Protein AF-A0A1F2PK23-F1 (afdb_monomer_lite)

Radius of gyration: 28.05 Å; chains: 1; bounding box: 67×78×64 Å

Structure (mmCIF, N/CA/C/O backbone):
data_AF-A0A1F2PK23-F1
#
_entry.id   AF-A0A1F2PK23-F1
#
loop_
_atom_site.group_PDB
_atom_site.id
_atom_site.type_symbol
_atom_site.label_atom_id
_atom_site.label_alt_id
_atom_site.label_comp_id
_atom_site.label_asym_id
_atom_site.label_entity_id
_atom_site.label_seq_id
_atom_site.pdbx_PDB_ins_code
_atom_site.Cartn_x
_atom_site.Cartn_y
_atom_site.Cartn_z
_atom_site.occupancy
_atom_site.B_iso_or_equiv
_atom_site.auth_seq_id
_atom_site.auth_comp_id
_atom_site.auth_asym_id
_atom_site.auth_atom_id
_atom_site.pdbx_PDB_model_num
ATOM 1 N N . MET A 1 1 ? -14.583 -8.078 0.155 1.00 41.88 1 MET A N 1
ATOM 2 C CA . MET A 1 1 ? -15.962 -8.373 0.594 1.00 41.88 1 MET A CA 1
ATOM 3 C C . MET A 1 1 ? -16.869 -8.066 -0.576 1.00 41.88 1 MET A C 1
ATOM 5 O O . MET A 1 1 ? -16.813 -6.946 -1.068 1.00 41.88 1 MET A O 1
ATOM 9 N N . GLU A 1 2 ? -17.634 -9.040 -1.051 1.00 53.28 2 GLU A N 1
ATOM 10 C CA . GLU A 1 2 ? -18.677 -8.789 -2.046 1.00 53.28 2 GLU A CA 1
ATOM 11 C C . GLU A 1 2 ? -19.947 -8.356 -1.311 1.00 53.28 2 GLU A C 1
ATOM 13 O O . GLU A 1 2 ? -20.367 -9.006 -0.354 1.00 53.28 2 GLU A O 1
ATOM 18 N N . LEU A 1 3 ? -20.521 -7.220 -1.704 1.00 78.69 3 LEU A N 1
ATOM 19 C CA . LEU A 1 3 ? -21.762 -6.725 -1.114 1.00 78.69 3 LEU A CA 1
ATOM 20 C C . LEU A 1 3 ? -22.939 -7.478 -1.733 1.00 78.69 3 LEU A C 1
ATOM 22 O O . LEU A 1 3 ? -23.190 -7.383 -2.935 1.00 78.69 3 LEU A O 1
ATOM 26 N N . SER A 1 4 ? -23.674 -8.214 -0.903 1.00 83.50 4 SER A N 1
ATOM 27 C CA . SER A 1 4 ? -24.906 -8.883 -1.308 1.00 83.50 4 SER A CA 1
ATOM 28 C C . SER A 1 4 ? -26.043 -7.879 -1.486 1.00 83.50 4 SER A C 1
ATOM 30 O O . SER A 1 4 ? -26.166 -6.898 -0.750 1.00 83.50 4 SER A O 1
ATOM 32 N N . ARG A 1 5 ? -26.917 -8.139 -2.459 1.00 88.00 5 ARG A N 1
ATOM 33 C CA . ARG A 1 5 ? -28.098 -7.308 -2.706 1.00 88.00 5 ARG A CA 1
ATOM 34 C C . ARG A 1 5 ? -29.091 -7.442 -1.546 1.00 88.00 5 ARG A C 1
ATOM 36 O O . ARG A 1 5 ? -29.457 -8.557 -1.194 1.00 88.00 5 ARG A O 1
ATOM 43 N N . ILE A 1 6 ? -29.560 -6.314 -1.010 1.00 89.25 6 ILE A N 1
ATOM 44 C CA . ILE A 1 6 ? -30.581 -6.282 0.051 1.00 89.25 6 ILE A CA 1
ATOM 45 C C . ILE A 1 6 ? -31.918 -6.771 -0.526 1.00 89.25 6 ILE A C 1
ATOM 47 O O . ILE A 1 6 ? -32.362 -6.279 -1.581 1.00 89.25 6 ILE A O 1
ATOM 51 N N . SER A 1 7 ? -32.547 -7.739 0.148 1.00 93.25 7 SER A N 1
ATOM 52 C CA . SER A 1 7 ? -33.865 -8.263 -0.227 1.00 93.25 7 SER A CA 1
ATOM 53 C C . SER A 1 7 ? -34.927 -7.157 -0.182 1.00 93.25 7 SER A C 1
ATOM 55 O O . SER A 1 7 ? -34.712 -6.102 0.408 1.00 93.25 7 SER A O 1
ATOM 57 N N . VAL A 1 8 ? -36.060 -7.329 -0.866 1.00 91.25 8 VAL A N 1
ATOM 58 C CA . VAL A 1 8 ? -37.104 -6.285 -0.881 1.00 91.25 8 VAL A CA 1
ATOM 59 C C . VAL A 1 8 ? -37.666 -6.050 0.525 1.00 91.25 8 VAL A C 1
ATOM 61 O O . VAL A 1 8 ? -37.915 -4.900 0.878 1.00 91.25 8 VAL A O 1
ATOM 64 N N . ASP A 1 9 ? -37.771 -7.111 1.323 1.00 93.75 9 ASP A N 1
ATOM 65 C CA . ASP A 1 9 ? -38.400 -7.106 2.648 1.00 93.75 9 ASP A CA 1
ATOM 66 C C . ASP A 1 9 ? -37.500 -6.522 3.752 1.00 93.75 9 ASP A C 1
ATOM 68 O O . ASP A 1 9 ? -37.990 -6.099 4.794 1.00 93.75 9 ASP A O 1
ATOM 72 N N . GLU A 1 10 ? -36.187 -6.449 3.519 1.00 92.25 10 GLU A N 1
ATOM 73 C CA . GLU A 1 10 ? -35.205 -5.877 4.456 1.00 92.25 10 GLU A CA 1
ATOM 74 C C . GLU A 1 10 ? -34.878 -4.402 4.165 1.00 92.25 10 GLU A C 1
ATOM 76 O O . GLU A 1 10 ? -34.039 -3.797 4.836 1.00 92.25 10 GLU A O 1
ATOM 81 N N . ARG A 1 11 ? -35.505 -3.797 3.147 1.00 92.69 11 ARG A N 1
ATOM 82 C CA . ARG A 1 11 ? -35.270 -2.387 2.806 1.00 92.69 11 ARG A CA 1
ATOM 83 C C . ARG A 1 11 ? -35.935 -1.482 3.826 1.00 92.69 11 ARG A C 1
ATOM 85 O O . ARG A 1 11 ? -37.148 -1.517 4.007 1.00 92.69 11 ARG A O 1
ATOM 92 N N . LEU A 1 12 ? -35.135 -0.607 4.420 1.00 93.12 12 LEU A N 1
ATOM 93 C CA . LEU A 1 12 ? -35.605 0.387 5.371 1.00 93.12 12 LEU A CA 1
ATOM 94 C C . LEU A 1 12 ? -35.566 1.791 4.752 1.00 93.12 12 LEU A C 1
ATOM 96 O O . LEU A 1 12 ? -34.632 2.103 4.008 1.00 93.12 12 LEU A O 1
ATOM 100 N N . PRO A 1 13 ? -36.556 2.646 5.060 1.00 95.88 13 PRO A N 1
ATOM 101 C CA . PRO A 1 13 ? -36.473 4.078 4.806 1.00 95.88 13 PRO A CA 1
ATOM 102 C C . PRO A 1 13 ? -35.256 4.716 5.492 1.00 95.88 13 PRO A C 1
ATOM 104 O O . PRO A 1 13 ? -34.831 4.283 6.566 1.00 95.88 13 PRO A O 1
ATOM 107 N N . GLU A 1 14 ? -34.703 5.764 4.882 1.00 96.31 14 GLU A N 1
ATOM 108 C CA . GLU A 1 14 ? -33.504 6.451 5.378 1.00 96.31 14 GLU A CA 1
ATOM 109 C C . GLU A 1 14 ? -33.683 7.011 6.802 1.00 96.31 14 GLU A C 1
ATOM 111 O O . GLU A 1 14 ? -32.778 6.900 7.629 1.00 96.31 14 GLU A O 1
ATOM 116 N N . ASP A 1 15 ? -34.854 7.559 7.124 1.00 97.06 15 ASP A N 1
ATOM 117 C CA . ASP A 1 15 ? -35.166 8.097 8.451 1.00 97.06 15 ASP A CA 1
ATOM 118 C C . ASP A 1 15 ? -35.151 7.010 9.536 1.00 97.06 15 ASP A C 1
ATOM 120 O O . ASP A 1 15 ? -34.627 7.233 10.628 1.00 97.06 15 ASP A O 1
ATOM 124 N N . VAL A 1 16 ? -35.646 5.808 9.229 1.00 96.81 16 VAL A N 1
ATOM 125 C CA . VAL A 1 16 ? -35.577 4.654 10.138 1.00 96.81 16 VAL A CA 1
ATOM 126 C C . VAL A 1 16 ? -34.119 4.265 10.399 1.00 96.81 16 VAL A C 1
ATOM 128 O O . VAL A 1 16 ? -33.730 4.071 11.554 1.00 96.81 16 VAL A O 1
ATOM 131 N N . ILE A 1 17 ? -33.290 4.214 9.352 1.00 95.69 17 ILE A N 1
ATOM 132 C CA . ILE A 1 17 ? -31.858 3.903 9.473 1.00 95.69 17 ILE A CA 1
ATOM 133 C C . ILE A 1 17 ? -31.167 4.927 10.379 1.00 95.69 17 ILE A C 1
ATOM 135 O O . ILE A 1 17 ? -30.532 4.545 11.363 1.00 95.69 17 ILE A O 1
ATOM 139 N N . TRP A 1 18 ? -31.333 6.223 10.113 1.00 97.44 18 TRP A N 1
ATOM 140 C CA . TRP A 1 18 ? -30.707 7.267 10.926 1.00 97.44 18 TRP A CA 1
ATOM 141 C C . TRP A 1 18 ? -31.192 7.266 12.374 1.00 97.44 18 TRP A C 1
ATOM 143 O O . TRP A 1 18 ? -30.381 7.422 13.285 1.00 97.44 18 TRP A O 1
ATOM 153 N N . ASN A 1 19 ? -32.487 7.048 12.615 1.00 97.62 19 ASN A N 1
ATOM 154 C CA . ASN A 1 19 ? -33.032 6.989 13.970 1.00 97.62 19 ASN A CA 1
ATOM 155 C C . ASN A 1 19 ? -32.450 5.815 14.770 1.00 97.62 19 ASN A C 1
ATOM 157 O O . ASN A 1 19 ? -32.042 6.003 15.916 1.00 97.62 19 ASN A O 1
ATOM 161 N N . THR A 1 20 ? -32.354 4.625 14.165 1.00 96.69 20 THR A N 1
ATOM 162 C CA . THR A 1 20 ? -31.733 3.455 14.815 1.00 96.69 20 THR A CA 1
ATOM 163 C C . THR A 1 20 ? -30.238 3.659 15.067 1.00 96.69 20 THR A C 1
ATOM 165 O O . THR A 1 20 ? -29.773 3.431 16.182 1.00 96.69 20 THR A O 1
ATOM 168 N N . PHE A 1 21 ? -29.498 4.189 14.089 1.00 96.44 21 PHE A N 1
ATOM 169 C CA . PHE A 1 21 ? -28.082 4.521 14.251 1.00 96.44 21 PHE A CA 1
ATOM 170 C C . PHE A 1 21 ? -27.853 5.531 15.383 1.00 96.44 21 PHE A C 1
ATOM 172 O O . PHE A 1 21 ? -27.005 5.305 16.243 1.00 96.44 21 PHE A O 1
ATOM 179 N N . ASN A 1 22 ? -28.629 6.618 15.428 1.00 97.62 22 ASN A N 1
ATOM 180 C CA . ASN A 1 22 ? -28.507 7.649 16.461 1.00 97.62 22 ASN A CA 1
ATOM 181 C C . ASN A 1 22 ? -28.849 7.120 17.860 1.00 97.62 22 ASN A C 1
ATOM 183 O O . ASN A 1 22 ? -28.225 7.534 18.837 1.00 97.62 22 ASN A O 1
ATOM 187 N N . ALA A 1 23 ? -29.803 6.192 17.965 1.00 97.75 23 ALA A N 1
ATOM 188 C CA . ALA A 1 23 ? -30.135 5.540 19.228 1.00 97.75 23 ALA A CA 1
ATOM 189 C C . ALA A 1 23 ? -28.982 4.663 19.756 1.00 97.75 23 ALA A C 1
ATOM 191 O O . ALA A 1 23 ? -28.734 4.634 20.964 1.00 97.75 23 ALA A O 1
ATOM 192 N N . ASP A 1 24 ? -28.248 3.983 18.869 1.00 97.88 24 ASP A N 1
ATOM 193 C CA . ASP A 1 24 ? -27.102 3.142 19.239 1.00 97.88 24 ASP A CA 1
ATOM 194 C C . ASP A 1 24 ? -25.758 3.883 19.267 1.00 97.88 24 ASP A C 1
ATOM 196 O O . ASP A 1 24 ? -24.787 3.375 19.839 1.00 97.88 24 ASP A O 1
ATOM 200 N N . LEU A 1 25 ? -25.698 5.108 18.739 1.00 97.50 25 LEU A N 1
ATOM 201 C CA . LEU A 1 25 ? -24.492 5.934 18.672 1.00 97.50 25 LEU A CA 1
ATOM 202 C C . LEU A 1 25 ? -23.726 6.021 20.008 1.00 97.50 25 LEU A C 1
ATOM 204 O O . LEU A 1 25 ? -22.506 5.828 19.986 1.00 97.50 25 LEU A O 1
ATOM 208 N N . PRO A 1 26 ? -24.368 6.226 21.182 1.00 97.88 26 PRO A N 1
ATOM 209 C CA . PRO A 1 26 ? -23.648 6.255 22.457 1.00 97.88 26 PRO A CA 1
ATOM 210 C C . PRO A 1 26 ? -22.952 4.928 22.789 1.00 97.88 26 PRO A C 1
ATOM 212 O O . PRO A 1 26 ? -21.832 4.928 23.302 1.00 97.88 26 PRO A O 1
ATOM 215 N N . LYS A 1 27 ? -23.583 3.789 22.473 1.00 97.50 27 LYS A N 1
ATOM 216 C CA . LYS A 1 27 ? -23.008 2.455 22.711 1.00 97.50 27 LYS A CA 1
ATOM 217 C C . LYS A 1 27 ? -21.843 2.186 21.766 1.00 97.50 27 LYS A C 1
ATOM 219 O O . LYS A 1 27 ? -20.809 1.692 22.208 1.00 97.50 27 LYS A O 1
ATOM 224 N N . ILE A 1 28 ? -22.000 2.543 20.489 1.00 96.81 28 ILE A N 1
ATOM 225 C CA . ILE A 1 28 ? -20.949 2.420 19.472 1.00 96.81 28 ILE A CA 1
ATOM 226 C C . ILE A 1 28 ? -19.722 3.227 19.905 1.00 96.81 28 ILE A C 1
ATOM 228 O O . ILE A 1 28 ? -18.615 2.691 19.944 1.00 96.81 28 ILE A O 1
ATOM 232 N N . MET A 1 29 ? -19.916 4.483 20.319 1.00 97.56 29 MET A N 1
ATOM 233 C CA . MET A 1 29 ? -18.819 5.319 20.810 1.00 97.56 29 MET A CA 1
ATOM 234 C C . MET A 1 29 ? -18.164 4.757 22.072 1.00 97.56 29 MET A C 1
ATOM 236 O O . MET A 1 29 ? -16.937 4.714 22.154 1.00 97.56 29 MET A O 1
ATOM 240 N N . GLY A 1 30 ? -18.955 4.265 23.030 1.00 97.75 30 GLY A N 1
ATOM 241 C CA . GLY A 1 30 ? -18.422 3.593 24.216 1.00 97.75 30 GLY A CA 1
ATOM 242 C C . GLY A 1 30 ? -17.544 2.389 23.860 1.00 97.75 30 GLY A C 1
ATOM 243 O O . GLY A 1 30 ? -16.440 2.251 24.384 1.00 97.75 30 GLY A O 1
ATOM 244 N N . ALA A 1 31 ? -17.988 1.549 22.922 1.00 96.69 31 ALA A N 1
ATOM 245 C CA . ALA A 1 31 ? -17.221 0.397 22.455 1.00 96.69 31 ALA A CA 1
ATOM 246 C C . ALA A 1 31 ? -15.904 0.809 21.775 1.00 96.69 31 ALA A C 1
ATOM 248 O O . ALA A 1 31 ? -14.859 0.215 22.058 1.00 96.69 31 ALA A O 1
ATOM 249 N N . ILE A 1 32 ? -15.928 1.849 20.933 1.00 97.00 32 ILE A N 1
ATOM 250 C CA . ILE A 1 32 ? -14.732 2.386 20.267 1.00 97.00 32 ILE A CA 1
ATOM 251 C C . ILE A 1 32 ? -13.718 2.881 21.304 1.00 97.00 32 ILE A C 1
ATOM 253 O O . ILE A 1 32 ? -12.559 2.465 21.269 1.00 97.00 32 ILE A O 1
ATOM 257 N N . PHE A 1 33 ? -14.135 3.726 22.252 1.00 97.56 33 PHE A N 1
ATOM 258 C CA . PHE A 1 33 ? -13.215 4.292 23.242 1.00 97.56 33 PHE A CA 1
ATOM 259 C C . PHE A 1 33 ? -12.662 3.245 24.209 1.00 97.56 33 PHE A C 1
ATOM 261 O O . PHE A 1 33 ? -11.468 3.276 24.515 1.00 97.56 33 PHE A O 1
ATOM 268 N N . ASN A 1 34 ? -13.481 2.281 24.636 1.00 97.31 34 ASN A N 1
ATOM 269 C CA . ASN A 1 34 ? -13.023 1.178 25.482 1.00 97.31 34 ASN A CA 1
ATOM 270 C C . ASN A 1 34 ? -11.978 0.318 24.762 1.00 97.31 34 ASN A C 1
ATOM 272 O O . ASN A 1 34 ? -10.929 0.008 25.328 1.00 97.31 34 ASN A O 1
ATOM 276 N N . THR A 1 35 ? -12.234 -0.012 23.495 1.00 97.50 35 THR A N 1
ATOM 277 C CA . THR A 1 35 ? -11.292 -0.774 22.666 1.00 97.50 35 THR A CA 1
ATOM 278 C C . THR A 1 35 ? -9.987 -0.005 22.485 1.00 97.50 35 THR A C 1
ATOM 280 O O . THR A 1 35 ? -8.908 -0.564 22.671 1.00 97.50 35 THR A O 1
ATOM 283 N N . LEU A 1 36 ? -10.066 1.293 22.183 1.00 96.94 36 LEU A N 1
ATOM 284 C CA . LEU A 1 36 ? -8.890 2.133 21.980 1.00 96.94 36 LEU A CA 1
ATOM 285 C C . LEU A 1 36 ? -8.052 2.274 23.259 1.00 96.94 36 LEU A C 1
ATOM 287 O O . LEU A 1 36 ? -6.831 2.141 23.205 1.00 96.94 36 LEU A O 1
ATOM 291 N N . SER A 1 37 ? -8.696 2.492 24.409 1.00 97.06 37 SER A N 1
ATOM 292 C CA . SER A 1 37 ? -8.029 2.544 25.715 1.00 97.06 37 SER A CA 1
ATOM 293 C C . SER A 1 37 ? -7.250 1.255 25.993 1.00 97.06 37 SER A C 1
ATOM 295 O O . SER A 1 37 ? -6.065 1.293 26.322 1.00 97.06 37 SER A O 1
ATOM 297 N N . ALA A 1 38 ? -7.883 0.107 25.753 1.00 96.06 38 ALA A N 1
ATOM 298 C CA . ALA A 1 38 ? -7.273 -1.203 25.929 1.00 96.06 38 ALA A CA 1
ATOM 299 C C . ALA A 1 38 ? -6.147 -1.491 24.909 1.00 96.06 38 ALA A C 1
ATOM 301 O O . ALA A 1 38 ? -5.178 -2.185 25.236 1.00 96.06 38 ALA A O 1
ATOM 302 N N . ALA A 1 39 ? -6.250 -0.959 23.688 1.00 97.19 39 ALA A N 1
ATOM 303 C CA . ALA A 1 39 ? -5.224 -1.070 22.653 1.00 97.19 39 ALA A CA 1
ATOM 304 C C . ALA A 1 39 ? -3.984 -0.213 22.965 1.00 97.19 39 ALA A C 1
ATOM 306 O O . ALA A 1 39 ? -2.864 -0.680 22.753 1.00 97.19 39 ALA A O 1
ATOM 307 N N . ILE A 1 40 ? -4.155 0.996 23.523 1.00 96.38 40 ILE A N 1
ATOM 308 C CA . ILE A 1 40 ? -3.042 1.872 23.942 1.00 96.38 40 ILE A CA 1
ATOM 309 C C . ILE A 1 40 ? -2.098 1.122 24.887 1.00 96.38 40 ILE A C 1
ATOM 311 O O . ILE A 1 40 ? -0.887 1.110 24.662 1.00 96.38 40 ILE A O 1
ATOM 315 N N . THR A 1 41 ? -2.642 0.463 25.914 1.00 94.31 41 THR A N 1
ATOM 316 C CA . THR A 1 41 ? -1.845 -0.295 26.890 1.00 94.31 41 THR A CA 1
ATOM 317 C C . THR A 1 41 ? -1.109 -1.465 26.242 1.00 94.31 41 THR A C 1
ATOM 319 O O . THR A 1 41 ? 0.073 -1.668 26.505 1.00 94.31 41 THR A O 1
ATOM 322 N N . ARG A 1 42 ? -1.774 -2.217 25.356 1.00 93.31 42 ARG A N 1
ATOM 323 C CA . ARG A 1 42 ? -1.160 -3.359 24.657 1.00 93.31 42 ARG A CA 1
ATOM 324 C C . ARG A 1 42 ? -0.017 -2.929 23.742 1.00 93.31 42 ARG A C 1
ATOM 326 O O . ARG A 1 42 ? 1.030 -3.569 23.730 1.00 93.31 42 ARG A O 1
ATOM 333 N N . ARG A 1 43 ? -0.194 -1.825 23.010 1.00 93.56 43 ARG A N 1
ATOM 334 C CA . ARG A 1 43 ? 0.801 -1.319 22.055 1.00 93.56 43 ARG A CA 1
ATOM 335 C C . ARG A 1 43 ? 2.132 -0.959 22.719 1.00 93.56 43 ARG A C 1
ATOM 337 O O . ARG A 1 43 ? 3.163 -1.128 22.083 1.00 93.56 43 ARG A O 1
ATOM 344 N N . GLN A 1 44 ? 2.132 -0.485 23.970 1.00 91.00 44 GLN A N 1
ATOM 345 C CA . GLN A 1 44 ? 3.359 -0.045 24.658 1.00 91.00 44 GLN A CA 1
ATOM 346 C C . GLN A 1 44 ? 4.443 -1.131 24.739 1.00 91.00 44 GLN A C 1
ATOM 348 O O . GLN A 1 44 ? 5.623 -0.802 24.680 1.00 91.00 44 GLN A O 1
ATOM 353 N N . ASN A 1 45 ? 4.047 -2.405 24.827 1.00 86.56 45 ASN A N 1
ATOM 354 C CA . ASN A 1 45 ? 4.966 -3.540 24.963 1.00 86.56 45 ASN A CA 1
ATOM 355 C C . ASN A 1 45 ? 4.988 -4.454 23.726 1.00 86.56 45 ASN A C 1
ATOM 357 O O . ASN A 1 45 ? 5.559 -5.541 23.776 1.00 86.56 45 ASN A O 1
ATOM 361 N N . LEU A 1 46 ? 4.345 -4.047 22.629 1.00 93.31 46 LEU A N 1
ATOM 362 C CA . LEU A 1 46 ? 4.229 -4.862 21.426 1.00 93.31 46 LEU A CA 1
ATOM 363 C C . LEU A 1 46 ? 5.495 -4.744 20.572 1.00 93.31 46 LEU A C 1
ATOM 365 O O . LEU A 1 46 ? 5.972 -3.641 20.314 1.00 93.31 46 LEU A O 1
ATOM 369 N N . GLN A 1 47 ? 6.001 -5.879 20.097 1.00 93.62 47 GLN A N 1
ATOM 370 C CA . GLN A 1 47 ? 7.079 -5.956 19.113 1.00 93.62 47 GLN A CA 1
ATOM 371 C C . GLN A 1 47 ? 6.642 -6.889 17.992 1.00 93.62 47 GLN A C 1
ATOM 373 O O . GLN A 1 47 ? 6.278 -8.034 18.249 1.00 93.62 47 GLN A O 1
ATOM 378 N N . LEU A 1 48 ? 6.653 -6.383 16.760 1.00 92.12 48 LEU A N 1
ATOM 379 C CA . LEU A 1 48 ? 6.268 -7.146 15.578 1.00 92.12 48 LEU A CA 1
ATOM 380 C C . LEU A 1 48 ? 7.516 -7.497 14.767 1.00 92.12 48 LEU A C 1
ATOM 382 O O . LEU A 1 48 ? 8.336 -6.625 14.488 1.00 92.12 48 LEU A O 1
ATOM 386 N N . GLU A 1 49 ? 7.645 -8.761 14.358 1.00 86.81 49 GLU A N 1
ATOM 387 C CA . GLU A 1 49 ? 8.758 -9.220 13.510 1.00 86.81 49 GLU A CA 1
ATOM 388 C C . GLU A 1 49 ? 8.690 -8.601 12.106 1.00 86.81 49 GLU A C 1
ATOM 390 O O . GLU A 1 49 ? 9.710 -8.264 11.504 1.00 86.81 49 GLU A O 1
ATOM 395 N N . LYS A 1 50 ? 7.470 -8.434 11.584 1.00 79.25 50 LYS A N 1
ATOM 396 C CA . LYS A 1 50 ? 7.192 -7.875 10.260 1.00 79.25 50 LYS A CA 1
ATOM 397 C C . LYS A 1 50 ? 6.087 -6.838 10.357 1.00 79.25 50 LYS A C 1
ATOM 399 O O . LYS A 1 50 ? 5.125 -7.004 11.101 1.00 79.25 50 LYS A O 1
ATOM 404 N N . VAL A 1 51 ? 6.224 -5.772 9.579 1.00 85.50 51 VAL A N 1
ATOM 405 C CA . VAL A 1 51 ? 5.258 -4.674 9.513 1.00 85.50 51 VAL A CA 1
ATOM 406 C C . VAL A 1 51 ? 4.987 -4.311 8.061 1.00 85.50 51 VAL A C 1
ATOM 408 O O . VAL A 1 51 ? 5.870 -4.436 7.213 1.00 85.50 51 VAL A O 1
ATOM 411 N N . GLY A 1 52 ? 3.766 -3.861 7.776 1.00 74.12 52 GLY A N 1
ATOM 412 C CA . GLY A 1 52 ? 3.421 -3.334 6.457 1.00 74.12 52 GLY A CA 1
ATOM 413 C C . GLY A 1 52 ? 3.960 -1.916 6.260 1.00 74.12 52 GLY A C 1
ATOM 414 O O . GLY A 1 52 ? 4.493 -1.304 7.188 1.00 74.12 52 GLY A O 1
ATOM 415 N N . ARG A 1 53 ? 3.750 -1.341 5.067 1.00 66.81 53 ARG A N 1
ATOM 416 C CA . ARG A 1 53 ? 4.218 0.021 4.698 1.00 66.81 53 ARG A CA 1
ATOM 417 C C . ARG A 1 53 ? 3.898 1.102 5.736 1.00 66.81 53 ARG A C 1
ATOM 419 O O . ARG A 1 53 ? 4.670 2.035 5.930 1.00 66.81 53 ARG A O 1
ATOM 426 N N . MET A 1 54 ? 2.746 0.982 6.391 1.00 73.06 54 MET A N 1
ATOM 427 C CA . MET A 1 54 ? 2.364 1.812 7.529 1.00 73.06 54 MET A CA 1
ATOM 428 C C . MET A 1 54 ? 2.676 1.043 8.812 1.00 73.06 54 MET A C 1
ATOM 430 O O . MET A 1 54 ? 1.829 0.314 9.335 1.00 73.06 54 MET A O 1
ATOM 434 N N . ALA A 1 55 ? 3.908 1.191 9.302 1.00 80.06 55 ALA A N 1
ATOM 435 C CA . ALA A 1 55 ? 4.374 0.472 10.484 1.00 80.06 55 ALA A CA 1
ATOM 436 C C . ALA A 1 55 ? 3.446 0.715 11.683 1.00 80.06 55 ALA A C 1
ATOM 438 O O . ALA A 1 55 ? 2.917 -0.239 12.248 1.00 80.06 55 ALA A O 1
ATOM 439 N N . ASP A 1 56 ? 3.135 1.978 11.993 1.00 86.44 56 ASP A N 1
ATOM 440 C CA . ASP A 1 56 ? 2.212 2.324 13.080 1.00 86.44 56 ASP A CA 1
ATOM 441 C C . ASP A 1 56 ? 0.824 1.704 12.912 1.00 86.44 56 ASP A C 1
ATOM 443 O O . ASP A 1 56 ? 0.228 1.276 13.897 1.00 86.44 56 ASP A O 1
ATOM 447 N N . PHE A 1 57 ? 0.319 1.601 11.681 1.00 88.50 57 PHE A N 1
ATOM 448 C CA . PHE A 1 57 ? -0.962 0.948 11.418 1.00 88.50 57 PHE A CA 1
ATOM 449 C C . PHE A 1 57 ? -0.911 -0.551 11.731 1.00 88.50 57 PHE A C 1
ATOM 451 O O . PHE A 1 57 ? -1.864 -1.088 12.285 1.00 88.50 57 PHE A O 1
ATOM 458 N N . SER A 1 58 ? 0.220 -1.204 11.452 1.00 91.44 58 SER A N 1
ATOM 459 C CA . SER A 1 58 ? 0.438 -2.613 11.803 1.00 91.44 58 SER A CA 1
ATOM 460 C C . SER A 1 58 ? 0.391 -2.802 13.324 1.00 91.44 58 SER A C 1
ATOM 462 O O . SER A 1 58 ? -0.345 -3.653 13.817 1.00 91.44 58 SER A O 1
ATOM 464 N N . TYR A 1 59 ? 1.089 -1.942 14.077 1.00 95.19 59 TYR A N 1
ATOM 465 C CA . TYR A 1 59 ? 1.077 -1.961 15.545 1.00 95.19 59 TYR A CA 1
ATOM 466 C C . TYR A 1 59 ? -0.310 -1.673 16.131 1.00 95.19 59 TYR A C 1
ATOM 468 O O . TYR A 1 59 ? -0.751 -2.362 17.050 1.00 95.19 59 TYR A O 1
ATOM 476 N N . TRP A 1 60 ? -1.005 -0.656 15.619 1.00 96.31 60 TRP A N 1
ATOM 477 C CA . TRP A 1 60 ? -2.332 -0.285 16.109 1.00 96.31 60 TRP A CA 1
ATOM 478 C C . TRP A 1 60 ? -3.386 -1.326 15.777 1.00 96.31 60 TRP A C 1
ATOM 480 O O . TRP A 1 60 ? -4.151 -1.703 16.657 1.00 96.31 60 TRP A O 1
ATOM 490 N N . GLY A 1 61 ? -3.419 -1.809 14.539 1.00 94.75 61 GLY A N 1
ATOM 491 C CA . GLY A 1 61 ? -4.381 -2.817 14.123 1.00 94.75 61 GLY A CA 1
ATOM 492 C C . GLY A 1 61 ? -4.197 -4.134 14.874 1.00 94.75 61 GLY A C 1
ATOM 493 O O . GLY A 1 61 ? -5.180 -4.681 15.369 1.00 94.75 61 GLY A O 1
ATOM 494 N N . TYR A 1 62 ? -2.947 -4.568 15.088 1.00 97.19 62 TYR A N 1
ATOM 495 C CA . TYR A 1 62 ? -2.642 -5.718 15.945 1.00 97.19 62 TYR A CA 1
ATOM 496 C C . TYR A 1 62 ? -3.157 -5.494 17.375 1.00 97.19 62 TYR A C 1
ATOM 498 O O . TYR A 1 62 ? -3.893 -6.316 17.917 1.00 97.19 62 TYR A O 1
ATOM 506 N N . ALA A 1 63 ? -2.819 -4.355 17.990 1.00 97.38 63 ALA A N 1
ATOM 507 C CA . ALA A 1 63 ? -3.229 -4.052 19.361 1.00 97.38 63 ALA A CA 1
ATOM 508 C C . ALA A 1 63 ? -4.755 -3.922 19.519 1.00 97.38 63 ALA A C 1
ATOM 510 O O . ALA A 1 63 ? -5.293 -4.306 20.558 1.00 97.38 63 ALA A O 1
ATOM 511 N N . ILE A 1 64 ? -5.452 -3.397 18.507 1.00 97.56 64 ILE A N 1
ATOM 512 C CA . ILE A 1 64 ? -6.916 -3.294 18.467 1.00 97.56 64 ILE A CA 1
ATOM 513 C C . ILE A 1 64 ? -7.549 -4.678 18.330 1.00 97.56 64 ILE A C 1
ATOM 515 O O . ILE A 1 64 ? -8.476 -4.980 19.078 1.00 97.56 64 ILE A O 1
ATOM 519 N N . ALA A 1 65 ? -7.043 -5.533 17.438 1.00 96.75 65 ALA A N 1
ATOM 520 C CA . ALA A 1 65 ? -7.534 -6.901 17.291 1.00 96.75 65 ALA A CA 1
ATOM 521 C C . ALA A 1 65 ? -7.444 -7.662 18.626 1.00 96.75 65 ALA A C 1
ATOM 523 O O . ALA A 1 65 ? -8.448 -8.191 19.103 1.00 96.75 65 ALA A O 1
ATOM 524 N N . GLU A 1 66 ? -6.296 -7.585 19.300 1.00 96.12 66 GLU A N 1
ATOM 525 C CA . GLU A 1 66 ? -6.097 -8.151 20.641 1.00 96.12 66 GLU A CA 1
ATOM 526 C C . GLU A 1 66 ? -7.008 -7.515 21.705 1.00 96.12 66 GLU A C 1
ATOM 528 O O . GLU A 1 66 ? -7.515 -8.192 22.603 1.00 96.12 66 GLU A O 1
ATOM 533 N N . ALA A 1 67 ? -7.248 -6.201 21.631 1.00 96.44 67 ALA A N 1
ATOM 534 C CA . ALA A 1 67 ? -8.168 -5.510 22.535 1.00 96.44 67 ALA A CA 1
ATOM 535 C C . ALA A 1 67 ? -9.625 -5.961 22.352 1.00 96.44 67 ALA A C 1
ATOM 537 O O . ALA A 1 67 ? -10.375 -6.001 23.326 1.00 96.44 67 ALA A O 1
ATOM 538 N N . MET A 1 68 ? -10.004 -6.352 21.134 1.00 95.62 68 MET A N 1
ATOM 539 C CA . MET A 1 68 ? -11.315 -6.914 20.801 1.00 95.62 68 MET A CA 1
ATOM 540 C C . MET A 1 68 ? -11.423 -8.422 21.094 1.00 95.62 68 MET A C 1
ATOM 542 O O . MET A 1 68 ? -12.452 -9.027 20.790 1.00 95.62 68 MET A O 1
ATOM 546 N N . GLY A 1 69 ? -10.380 -9.045 21.657 1.00 94.75 69 GLY A N 1
ATOM 547 C CA . GLY A 1 69 ? -10.335 -10.490 21.905 1.00 94.75 69 GLY A CA 1
ATOM 548 C C . GLY A 1 69 ? -10.204 -11.326 20.628 1.00 94.75 69 GLY A C 1
ATOM 549 O O . GLY A 1 69 ? -10.614 -12.486 20.600 1.00 94.75 69 GLY A O 1
ATOM 550 N N . LYS A 1 70 ? -9.689 -10.726 19.553 1.00 95.31 70 LYS A N 1
ATOM 551 C CA . LYS A 1 70 ? -9.312 -11.398 18.306 1.00 95.31 70 LYS A CA 1
ATOM 552 C C . LYS A 1 70 ? -7.804 -11.630 18.286 1.00 95.31 70 LYS A C 1
ATOM 554 O O . LYS A 1 70 ? -7.073 -11.038 19.072 1.00 95.31 70 LYS A O 1
ATOM 559 N N . ASN A 1 71 ? -7.350 -12.484 17.376 1.00 95.06 71 ASN A N 1
ATOM 560 C CA . ASN A 1 71 ? -5.930 -12.747 17.195 1.00 95.06 71 ASN A CA 1
ATOM 561 C C . ASN A 1 71 ? -5.286 -11.601 16.394 1.00 95.06 71 ASN A C 1
ATOM 563 O O . ASN A 1 71 ? -5.647 -11.358 15.241 1.00 95.06 71 ASN A O 1
ATOM 567 N N . GLY A 1 72 ? -4.332 -10.894 16.999 1.00 94.69 72 GLY A N 1
ATOM 568 C CA . GLY A 1 72 ? -3.590 -9.818 16.346 1.00 94.69 72 GLY A CA 1
ATOM 569 C C . GLY A 1 72 ? -2.768 -10.294 15.151 1.00 94.69 72 GLY A C 1
ATOM 570 O O . GLY A 1 72 ? -2.653 -9.564 14.165 1.00 94.69 72 GLY A O 1
ATOM 571 N N . GLN A 1 73 ? -2.254 -11.526 15.195 1.00 95.12 73 GLN A N 1
ATOM 572 C CA . GLN A 1 73 ? -1.503 -12.111 14.088 1.00 95.12 73 GLN A CA 1
ATOM 573 C C . GLN A 1 73 ? -2.404 -12.364 12.877 1.00 95.12 73 GLN A C 1
ATOM 575 O O . GLN A 1 73 ? -2.020 -12.039 11.761 1.00 95.12 73 GLN A O 1
ATOM 580 N N . GLU A 1 74 ? -3.633 -12.840 13.098 1.00 94.50 74 GLU A N 1
ATOM 581 C CA . GLU A 1 74 ? -4.618 -13.037 12.024 1.00 94.50 74 GLU A CA 1
ATOM 582 C C . GLU A 1 74 ? -4.944 -11.713 11.314 1.00 94.50 74 GLU A C 1
ATOM 584 O O . GLU A 1 74 ? -5.001 -11.658 10.086 1.00 94.50 74 GLU A O 1
ATOM 589 N N . PHE A 1 75 ? -5.092 -10.619 12.074 1.00 94.38 75 PHE A N 1
ATOM 590 C CA . PHE A 1 75 ? -5.230 -9.282 11.493 1.00 94.38 75 PHE A CA 1
ATOM 591 C C . PHE A 1 75 ? -3.996 -8.889 10.671 1.00 94.38 75 PHE A C 1
ATOM 593 O O . PHE A 1 75 ? -4.137 -8.384 9.556 1.00 94.38 75 PHE A O 1
ATOM 600 N N . LEU A 1 76 ? -2.797 -9.079 11.229 1.00 93.31 76 LEU A N 1
ATOM 601 C CA . LEU A 1 76 ? -1.550 -8.661 10.596 1.00 93.31 76 LEU A CA 1
ATOM 602 C C . LEU A 1 76 ? -1.320 -9.409 9.280 1.00 93.31 76 LEU A C 1
ATOM 604 O O . LEU A 1 76 ? -1.019 -8.768 8.276 1.00 93.31 76 LEU A O 1
ATOM 608 N N . ASP A 1 77 ? -1.535 -10.722 9.268 1.00 90.94 77 ASP A N 1
ATOM 609 C CA . ASP A 1 77 ? -1.414 -11.561 8.076 1.00 90.94 77 ASP A CA 1
ATOM 610 C C . ASP A 1 77 ? -2.418 -11.117 7.004 1.00 90.94 77 ASP A C 1
ATOM 612 O O . ASP A 1 77 ? -2.028 -10.799 5.881 1.00 90.94 77 ASP A O 1
ATOM 616 N N . ALA A 1 78 ? -3.696 -10.954 7.367 1.00 89.00 78 ALA A N 1
ATOM 617 C CA . ALA A 1 78 ? -4.725 -10.490 6.437 1.00 89.00 78 ALA A CA 1
ATOM 618 C C . ALA A 1 78 ? -4.434 -9.087 5.872 1.00 89.00 78 ALA A C 1
ATOM 620 O O . ALA A 1 78 ? -4.719 -8.803 4.704 1.00 89.00 78 ALA A O 1
ATOM 621 N N . TYR A 1 79 ? -3.869 -8.192 6.687 1.00 85.31 79 TYR A N 1
ATOM 622 C CA . TYR A 1 79 ? -3.471 -6.855 6.255 1.00 85.31 79 TYR A CA 1
ATOM 623 C C . TYR A 1 79 ? -2.285 -6.894 5.284 1.00 85.31 79 TYR A C 1
ATOM 625 O O . TYR A 1 79 ? -2.336 -6.233 4.243 1.00 85.31 79 TYR A O 1
ATOM 633 N N . LEU A 1 80 ? -1.245 -7.671 5.59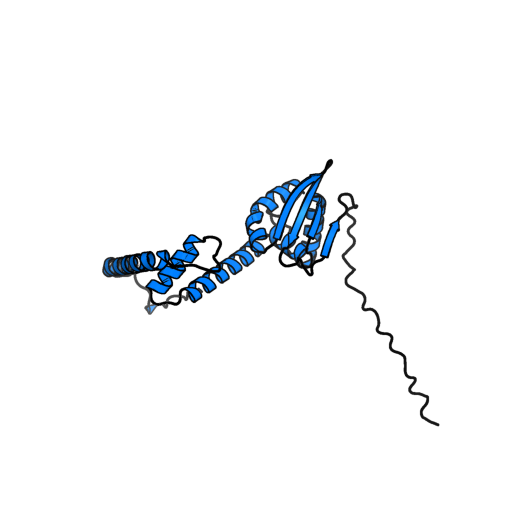6 1.00 83.31 80 LEU A N 1
ATOM 634 C CA . LEU A 1 80 ? -0.071 -7.834 4.737 1.00 83.31 80 LEU A CA 1
ATOM 635 C C . LEU A 1 80 ? -0.443 -8.497 3.406 1.00 83.31 80 LEU A C 1
ATOM 637 O O . LEU A 1 80 ? -0.019 -8.028 2.350 1.00 83.31 80 LEU A O 1
ATOM 641 N N . ASP A 1 81 ? -1.309 -9.506 3.431 1.00 82.69 81 ASP A N 1
ATOM 642 C CA . ASP A 1 81 ? -1.822 -10.161 2.227 1.00 82.69 81 ASP A CA 1
ATOM 643 C C . ASP A 1 81 ? -2.665 -9.211 1.376 1.00 82.69 81 ASP A C 1
ATOM 645 O O . ASP A 1 81 ? -2.525 -9.167 0.152 1.00 82.69 81 ASP A O 1
ATOM 649 N N . ASN A 1 82 ? -3.518 -8.394 2.004 1.00 78.94 82 ASN A N 1
ATOM 650 C CA . ASN A 1 82 ? -4.268 -7.369 1.286 1.00 78.94 82 ASN A CA 1
ATOM 651 C C . ASN A 1 82 ? -3.342 -6.317 0.663 1.00 78.94 82 ASN A C 1
ATOM 653 O O . ASN A 1 82 ? -3.577 -5.912 -0.470 1.00 78.94 82 ASN A O 1
ATOM 657 N N . GLN A 1 83 ? -2.295 -5.883 1.368 1.00 68.38 83 GLN A N 1
ATOM 658 C CA . GLN A 1 83 ? -1.301 -4.958 0.822 1.00 68.38 83 GLN A CA 1
ATOM 659 C C . GLN A 1 83 ? -0.597 -5.568 -0.394 1.00 68.38 83 GLN A C 1
ATOM 661 O O . GLN A 1 83 ? -0.558 -4.935 -1.447 1.00 68.38 83 GLN A O 1
ATOM 666 N N . ASN A 1 84 ? -0.137 -6.815 -0.292 1.00 66.56 84 ASN A N 1
ATOM 667 C CA . ASN A 1 84 ? 0.477 -7.538 -1.404 1.00 66.56 84 ASN A CA 1
ATOM 668 C C . ASN A 1 84 ? -0.468 -7.642 -2.610 1.00 66.56 84 ASN A C 1
ATOM 670 O O . ASN A 1 84 ? -0.069 -7.297 -3.720 1.00 66.56 84 ASN A O 1
ATOM 674 N N . ARG A 1 85 ? -1.739 -8.005 -2.393 1.00 63.38 85 ARG A N 1
ATOM 675 C CA . ARG A 1 85 ? -2.755 -8.076 -3.455 1.00 63.38 85 ARG A CA 1
ATOM 676 C C . ARG A 1 85 ? -3.034 -6.717 -4.097 1.00 63.38 85 ARG A C 1
ATOM 678 O O . ARG A 1 85 ? -3.057 -6.618 -5.317 1.00 63.38 85 ARG A O 1
ATOM 685 N N . VAL A 1 86 ? -3.222 -5.663 -3.301 1.00 58.06 86 VAL A N 1
ATOM 686 C CA . VAL A 1 86 ? -3.449 -4.302 -3.821 1.00 58.06 86 VAL A CA 1
ATOM 687 C C . VAL A 1 86 ? -2.245 -3.828 -4.631 1.00 58.06 86 VAL A C 1
ATOM 689 O O . VAL A 1 86 ? -2.424 -3.146 -5.636 1.00 58.06 86 VAL A O 1
ATOM 692 N N . ASN A 1 87 ? -1.025 -4.211 -4.253 1.00 57.50 87 ASN A N 1
ATOM 693 C CA . ASN A 1 87 ? 0.148 -3.930 -5.069 1.00 57.50 87 ASN A CA 1
ATOM 694 C C . ASN A 1 87 ? 0.162 -4.740 -6.358 1.00 57.50 87 ASN A C 1
ATOM 696 O O . ASN A 1 87 ? 0.452 -4.160 -7.395 1.00 57.50 87 ASN A O 1
ATOM 700 N N . GLU A 1 88 ? -0.162 -6.033 -6.335 1.00 55.53 88 GLU A N 1
ATOM 701 C CA . GLU A 1 88 ? -0.283 -6.847 -7.552 1.00 55.53 88 GLU A CA 1
ATOM 702 C C . GLU A 1 88 ? -1.342 -6.277 -8.510 1.00 55.53 88 GLU A C 1
ATOM 704 O O . GLU A 1 88 ? -1.075 -6.142 -9.703 1.00 55.53 88 GLU A O 1
ATOM 709 N N . GLU A 1 89 ? -2.492 -5.833 -7.997 1.00 55.62 89 GLU A N 1
ATOM 710 C CA . GLU A 1 89 ? -3.547 -5.166 -8.772 1.00 55.62 89 GLU A CA 1
ATOM 711 C C . GLU A 1 89 ? -3.117 -3.776 -9.277 1.00 55.62 89 GLU A C 1
ATOM 713 O O . GLU A 1 89 ? -3.335 -3.433 -10.441 1.00 55.62 89 GLU A O 1
ATOM 718 N N . ALA A 1 90 ? -2.445 -2.971 -8.447 1.00 50.97 90 ALA A N 1
ATOM 719 C CA . ALA A 1 90 ? -1.912 -1.666 -8.841 1.00 50.97 90 ALA A CA 1
ATOM 720 C C . ALA A 1 90 ? -0.789 -1.797 -9.885 1.00 50.97 90 ALA A C 1
ATOM 722 O O . ALA A 1 90 ? -0.704 -0.993 -10.816 1.00 50.97 90 ALA A O 1
ATOM 723 N N . LEU A 1 91 ? 0.053 -2.823 -9.766 1.00 56.12 91 LEU A N 1
ATOM 724 C CA . LEU A 1 91 ? 1.090 -3.182 -10.730 1.00 56.12 91 LEU A CA 1
ATOM 725 C C . LEU A 1 91 ? 0.479 -3.716 -12.027 1.00 56.12 91 LEU A C 1
ATOM 727 O O . LEU A 1 91 ? 0.982 -3.369 -13.090 1.00 56.12 91 LEU A O 1
ATOM 731 N N . ALA A 1 92 ? -0.616 -4.480 -11.964 1.00 56.72 92 ALA A N 1
ATOM 732 C CA . ALA A 1 92 ? -1.396 -4.875 -13.139 1.00 56.72 92 ALA A CA 1
ATOM 733 C C . ALA A 1 92 ? -2.059 -3.664 -13.823 1.00 56.72 92 ALA A C 1
ATOM 735 O O . ALA A 1 92 ? -2.200 -3.639 -15.044 1.00 56.72 92 ALA A O 1
ATOM 736 N N . SER A 1 93 ? -2.417 -2.626 -13.058 1.00 64.75 93 SER A N 1
ATOM 737 C CA . SER A 1 93 ? -2.977 -1.383 -13.604 1.00 64.75 93 SER A CA 1
ATOM 738 C C . SER A 1 93 ? -1.935 -0.466 -14.261 1.00 64.75 93 SER A C 1
ATOM 740 O O . SER A 1 93 ? -2.302 0.409 -15.047 1.00 64.75 93 SER A O 1
ATOM 742 N N . ASN A 1 94 ? -0.637 -0.650 -13.969 1.00 80.75 94 ASN A N 1
ATOM 743 C CA . ASN A 1 94 ? 0.439 0.118 -14.589 1.00 80.75 94 ASN A CA 1
ATOM 744 C C . ASN A 1 94 ? 1.260 -0.753 -15.556 1.00 80.75 94 ASN A C 1
ATOM 746 O O . ASN A 1 94 ? 2.166 -1.468 -15.116 1.00 80.75 94 ASN A O 1
ATOM 750 N N . PRO A 1 95 ? 1.044 -0.629 -16.878 1.00 83.69 95 PRO A N 1
ATOM 751 C CA . PRO A 1 95 ? 1.648 -1.529 -17.858 1.00 83.69 95 PRO A CA 1
ATOM 752 C C . PRO A 1 95 ? 3.185 -1.475 -17.865 1.00 83.69 95 PRO A C 1
ATOM 754 O O . PRO A 1 95 ? 3.837 -2.465 -18.187 1.00 83.69 95 PRO A O 1
ATOM 757 N N . ILE A 1 96 ? 3.793 -0.354 -17.458 1.00 88.50 96 ILE A N 1
ATOM 758 C CA . ILE A 1 96 ? 5.256 -0.213 -17.378 1.00 88.50 96 ILE A CA 1
ATOM 759 C C . ILE A 1 96 ? 5.800 -1.045 -16.223 1.00 88.50 96 ILE A C 1
ATOM 761 O O . ILE A 1 96 ? 6.808 -1.732 -16.378 1.00 88.50 96 ILE A O 1
ATOM 765 N N . ALA A 1 97 ? 5.142 -0.992 -15.065 1.00 87.62 97 ALA A N 1
ATOM 766 C CA . ALA A 1 97 ? 5.557 -1.780 -13.918 1.00 87.62 97 ALA A CA 1
ATOM 767 C C . ALA A 1 97 ? 5.394 -3.280 -14.204 1.00 87.62 97 ALA A C 1
ATOM 769 O O . ALA A 1 97 ? 6.323 -4.043 -13.943 1.00 87.62 97 ALA A O 1
ATOM 770 N N . THR A 1 98 ? 4.289 -3.679 -14.850 1.00 85.31 98 THR A N 1
ATOM 771 C CA . THR A 1 98 ? 4.083 -5.055 -15.328 1.00 85.31 98 THR A CA 1
ATOM 772 C C . THR A 1 98 ? 5.200 -5.502 -16.278 1.00 85.31 98 THR A C 1
ATOM 774 O O . THR A 1 98 ? 5.770 -6.579 -16.107 1.00 85.31 98 THR A O 1
ATOM 777 N N . ALA A 1 99 ? 5.579 -4.662 -17.247 1.00 89.38 99 ALA A N 1
ATOM 778 C CA . ALA A 1 99 ? 6.638 -4.988 -18.200 1.00 89.38 99 ALA A CA 1
ATOM 779 C C . ALA A 1 99 ? 8.019 -5.100 -17.524 1.00 89.38 99 ALA A C 1
ATOM 781 O O . ALA A 1 99 ? 8.792 -6.002 -17.845 1.00 89.38 99 ALA A O 1
ATOM 782 N N . VAL A 1 100 ? 8.331 -4.231 -16.553 1.00 92.06 100 VAL A N 1
ATOM 783 C CA . VAL A 1 100 ? 9.580 -4.312 -15.769 1.00 92.06 100 VAL A CA 1
ATOM 784 C C . VAL A 1 100 ? 9.609 -5.582 -14.918 1.00 92.06 100 VAL A C 1
ATOM 786 O O . VAL A 1 100 ? 10.641 -6.248 -14.848 1.00 92.06 100 VAL A O 1
ATOM 789 N N . MET A 1 101 ? 8.484 -5.958 -14.309 1.00 88.56 101 MET A N 1
ATOM 790 C CA . MET A 1 101 ? 8.362 -7.218 -13.574 1.00 88.56 101 MET A CA 1
ATOM 791 C C . MET A 1 101 ? 8.611 -8.427 -14.468 1.00 88.56 101 MET A C 1
ATOM 793 O O . MET A 1 101 ? 9.391 -9.306 -14.104 1.00 88.56 101 MET A O 1
ATOM 797 N N . ALA A 1 102 ? 7.979 -8.463 -15.641 1.00 86.75 102 ALA A N 1
ATOM 798 C CA . ALA A 1 102 ? 8.161 -9.542 -16.600 1.00 86.75 102 ALA A CA 1
ATOM 799 C C . ALA A 1 102 ? 9.618 -9.621 -17.089 1.00 86.75 102 ALA A C 1
ATOM 801 O O . ALA A 1 102 ? 10.210 -10.702 -17.067 1.00 86.75 102 ALA A O 1
ATOM 802 N N . LEU A 1 103 ? 10.246 -8.476 -17.395 1.00 91.69 103 LEU A N 1
ATOM 803 C CA . LEU A 1 103 ? 11.669 -8.402 -17.739 1.00 91.69 103 LEU A CA 1
ATOM 804 C C . LEU A 1 103 ? 12.558 -8.963 -16.619 1.00 91.69 103 LEU A C 1
ATOM 806 O O . LEU A 1 103 ? 13.533 -9.656 -16.894 1.00 91.69 103 LEU A O 1
ATOM 810 N N . MET A 1 104 ? 12.241 -8.679 -15.356 1.00 92.69 104 MET A N 1
ATOM 811 C CA . MET A 1 104 ? 13.055 -9.085 -14.205 1.00 92.69 104 MET A CA 1
ATOM 812 C C . MET A 1 104 ? 12.676 -10.451 -13.620 1.00 92.69 104 MET A C 1
ATOM 814 O O . MET A 1 104 ? 13.305 -10.894 -12.658 1.00 92.69 104 MET A O 1
ATOM 818 N N . ARG A 1 105 ? 11.693 -11.155 -14.196 1.00 85.56 105 ARG A N 1
ATOM 819 C CA . ARG A 1 105 ? 11.170 -12.427 -13.669 1.00 85.56 105 ARG A CA 1
ATOM 820 C C . ARG A 1 105 ? 12.257 -13.497 -13.528 1.00 85.56 105 ARG A C 1
ATOM 822 O O . ARG A 1 105 ? 12.292 -14.198 -12.524 1.00 85.56 105 ARG A O 1
ATOM 829 N N . ARG A 1 106 ? 13.167 -13.592 -14.505 1.00 83.56 106 ARG A N 1
ATOM 830 C CA . ARG A 1 106 ? 14.303 -14.546 -14.525 1.00 83.56 106 ARG A CA 1
ATOM 831 C C . ARG A 1 106 ? 15.678 -13.880 -14.403 1.00 83.56 106 ARG A C 1
ATOM 833 O O . ARG A 1 106 ? 16.704 -14.557 -14.436 1.00 83.56 106 ARG A O 1
ATOM 840 N N . ASN A 1 107 ? 15.704 -12.559 -14.255 1.00 87.94 107 ASN A N 1
ATOM 841 C CA . ASN A 1 107 ? 16.935 -11.782 -14.216 1.00 87.94 107 ASN A CA 1
ATOM 842 C C . ASN A 1 107 ? 17.187 -11.299 -12.793 1.00 87.94 107 ASN A C 1
ATOM 844 O O . ASN A 1 107 ? 16.282 -10.791 -12.132 1.00 87.94 107 ASN A O 1
ATOM 848 N N . TYR A 1 108 ? 18.420 -11.460 -12.323 1.00 91.00 108 TYR A N 1
ATOM 849 C CA . TYR A 1 108 ? 18.878 -10.816 -11.100 1.00 91.00 108 TYR A CA 1
ATOM 850 C C . TYR A 1 108 ? 19.165 -9.345 -11.372 1.00 91.00 108 TYR A C 1
ATOM 852 O O . TYR A 1 108 ? 18.727 -8.474 -10.627 1.00 91.00 108 TYR A O 1
ATOM 860 N N . LYS A 1 109 ? 19.874 -9.061 -12.466 1.00 94.25 109 LYS A N 1
ATOM 861 C CA . LYS A 1 109 ? 20.323 -7.715 -12.800 1.00 94.25 109 LYS A CA 1
ATOM 862 C C . LYS A 1 109 ? 20.168 -7.466 -14.288 1.00 94.25 109 LYS A C 1
ATOM 864 O O . LYS A 1 109 ? 20.542 -8.308 -15.095 1.00 94.25 109 LYS A O 1
ATOM 869 N N . TRP A 1 110 ? 19.674 -6.292 -14.647 1.00 95.50 110 TRP A N 1
ATOM 870 C CA . TRP A 1 110 ? 19.660 -5.806 -16.018 1.00 95.50 110 TRP A CA 1
ATOM 871 C C . TRP A 1 110 ? 20.267 -4.406 -16.065 1.00 95.50 110 TRP A C 1
ATOM 873 O O . TRP A 1 110 ? 19.969 -3.571 -15.212 1.00 95.50 110 TRP A O 1
ATOM 883 N N . SER A 1 111 ? 21.130 -4.125 -17.038 1.00 92.88 111 SER A N 1
ATOM 884 C CA . SER A 1 111 ? 21.708 -2.792 -17.197 1.00 92.88 111 SER A CA 1
ATOM 885 C C . SER A 1 111 ? 21.959 -2.417 -18.649 1.00 92.88 111 SER A C 1
ATOM 887 O O . SER A 1 111 ? 22.467 -3.226 -19.419 1.00 92.88 111 SER A O 1
ATOM 889 N N . SER A 1 112 ? 21.601 -1.183 -19.012 1.00 93.00 112 SER A N 1
ATOM 890 C CA . SER A 1 112 ? 21.890 -0.573 -20.318 1.00 93.00 112 SER A CA 1
ATOM 891 C C . SER A 1 112 ? 21.476 0.909 -20.326 1.00 93.00 112 SER A C 1
ATOM 893 O O . SER A 1 112 ? 21.332 1.530 -19.272 1.00 93.00 112 SER A O 1
ATOM 895 N N . SER A 1 113 ? 21.280 1.505 -21.505 1.00 92.88 113 SER A N 1
ATOM 896 C CA . SER A 1 113 ? 20.662 2.823 -21.666 1.00 92.88 113 SER A CA 1
ATOM 897 C C . SER A 1 113 ? 19.144 2.777 -21.432 1.00 92.88 113 SER A C 1
ATOM 899 O O . SER A 1 113 ? 18.495 1.749 -21.631 1.00 92.88 113 SER A O 1
ATOM 901 N N . VAL A 1 114 ? 18.543 3.909 -21.048 1.00 90.69 114 VAL A N 1
ATOM 902 C CA . VAL A 1 114 ? 17.076 3.995 -20.879 1.00 90.69 114 VAL A CA 1
ATOM 903 C C . VAL A 1 114 ? 16.332 3.762 -22.202 1.00 90.69 114 VAL A C 1
ATOM 905 O O . VAL A 1 114 ? 15.267 3.154 -22.208 1.00 90.69 114 VAL A O 1
ATOM 908 N N . SER A 1 115 ? 16.901 4.179 -23.335 1.00 90.50 115 SER A N 1
ATOM 909 C CA . SER A 1 115 ? 16.329 3.891 -24.657 1.00 90.50 115 SER A CA 1
ATOM 910 C C . SER A 1 115 ? 16.327 2.395 -24.958 1.00 90.50 115 SER A C 1
ATOM 912 O O . SER A 1 115 ? 15.367 1.876 -25.523 1.00 90.50 115 SER A O 1
ATOM 914 N N . ARG A 1 116 ? 17.378 1.679 -24.539 1.00 90.81 116 ARG A N 1
ATOM 915 C CA . ARG A 1 116 ? 17.437 0.226 -24.685 1.00 90.81 116 ARG A CA 1
ATOM 916 C C . ARG A 1 116 ? 16.443 -0.479 -23.768 1.00 90.81 116 ARG A C 1
ATOM 918 O O . ARG A 1 116 ? 15.845 -1.469 -24.181 1.00 90.81 116 ARG A O 1
ATOM 925 N N . LEU A 1 117 ? 16.238 0.056 -22.564 1.00 93.75 117 LEU A N 1
ATOM 926 C CA . LEU A 1 117 ? 15.207 -0.437 -21.658 1.00 93.75 117 LEU A CA 1
ATOM 927 C C . LEU A 1 117 ? 13.829 -0.319 -22.302 1.00 93.75 117 LEU A C 1
ATOM 929 O O . LEU A 1 117 ? 13.103 -1.301 -22.304 1.00 93.75 117 LEU A O 1
ATOM 933 N N . LEU A 1 118 ? 13.494 0.836 -22.889 1.00 91.88 118 LEU A N 1
ATOM 934 C CA . LEU A 1 118 ? 12.204 1.033 -23.554 1.00 91.88 118 LEU A CA 1
ATOM 935 C C . LEU A 1 118 ? 11.948 -0.039 -24.617 1.00 91.88 118 LEU A C 1
ATOM 937 O O . LEU A 1 118 ? 10.944 -0.738 -24.542 1.00 91.88 118 LEU A O 1
ATOM 941 N N . TYR A 1 119 ? 12.910 -0.246 -25.517 1.00 90.62 119 TYR A N 1
ATOM 942 C CA . TYR A 1 119 ? 12.828 -1.295 -26.534 1.00 90.62 119 TYR A CA 1
ATOM 943 C C . TYR A 1 119 ? 12.623 -2.690 -25.923 1.00 90.62 119 TYR A C 1
ATOM 945 O O . TYR A 1 119 ? 11.802 -3.477 -26.386 1.00 90.62 119 TYR A O 1
ATOM 953 N N . LYS A 1 120 ? 13.355 -3.021 -24.852 1.00 91.75 120 LYS A N 1
ATOM 954 C CA . LYS A 1 120 ? 13.189 -4.308 -24.164 1.00 91.75 120 LYS A CA 1
ATOM 955 C C . LYS A 1 120 ? 11.815 -4.452 -23.515 1.00 91.75 120 LYS A C 1
ATOM 957 O O . LYS A 1 120 ? 11.254 -5.540 -23.574 1.00 91.75 120 LYS A O 1
ATOM 962 N N . LEU A 1 121 ? 11.279 -3.385 -22.930 1.00 91.50 121 LEU A N 1
ATOM 963 C CA . LEU A 1 121 ? 9.940 -3.390 -22.347 1.00 91.50 121 LEU A CA 1
ATOM 964 C C . LEU A 1 121 ? 8.855 -3.536 -23.418 1.00 91.50 121 LEU A C 1
ATOM 966 O O . LEU A 1 121 ? 7.872 -4.214 -23.158 1.00 91.50 121 LEU A O 1
ATOM 970 N N . GLU A 1 122 ? 9.037 -2.968 -24.612 1.00 89.38 122 GLU A N 1
ATOM 971 C CA . GLU A 1 122 ? 8.118 -3.156 -25.746 1.00 89.38 122 GLU A CA 1
ATOM 972 C C . GLU A 1 122 ? 8.095 -4.606 -26.238 1.00 89.38 122 GLU A C 1
ATOM 974 O O . GLU A 1 122 ? 7.018 -5.151 -26.469 1.00 89.38 122 GLU A O 1
ATOM 979 N N . LEU A 1 123 ? 9.260 -5.258 -26.335 1.00 86.25 123 LEU A N 1
ATOM 980 C CA . LEU A 1 123 ? 9.334 -6.681 -26.684 1.00 86.25 123 LEU A CA 1
ATOM 981 C C . LEU A 1 123 ? 8.627 -7.554 -25.643 1.00 86.25 123 LEU A C 1
ATOM 983 O O . LEU A 1 123 ? 7.770 -8.360 -25.990 1.00 86.25 123 LEU A O 1
ATOM 987 N N . VAL A 1 124 ? 8.947 -7.347 -24.363 1.00 85.62 124 VAL A N 1
ATOM 988 C CA . VAL A 1 124 ? 8.326 -8.088 -23.257 1.00 85.62 124 VAL A CA 1
ATOM 989 C C . VAL A 1 124 ? 6.820 -7.833 -23.204 1.00 85.62 124 VAL A C 1
ATOM 991 O O . VAL A 1 124 ? 6.052 -8.753 -22.951 1.00 85.62 124 VAL A O 1
ATOM 994 N N . ALA A 1 125 ? 6.377 -6.604 -23.470 1.00 82.44 125 ALA A N 1
ATOM 995 C CA . ALA A 1 125 ? 4.959 -6.279 -23.527 1.00 82.44 125 ALA A CA 1
ATOM 996 C C . ALA A 1 125 ? 4.234 -6.995 -24.671 1.00 82.44 125 ALA A C 1
ATOM 998 O O . ALA A 1 125 ? 3.098 -7.422 -24.479 1.00 82.44 125 ALA A O 1
ATOM 999 N N . GLY A 1 126 ? 4.885 -7.168 -25.824 1.00 72.69 126 GLY A N 1
ATOM 1000 C CA . GLY A 1 126 ? 4.364 -7.986 -26.918 1.00 72.69 126 GLY A CA 1
ATOM 1001 C C . GLY A 1 126 ? 4.192 -9.453 -26.518 1.00 72.69 126 GLY A C 1
ATOM 1002 O O . GLY A 1 126 ? 3.121 -10.019 -26.734 1.00 72.69 126 GLY A O 1
ATOM 1003 N N . ASP A 1 127 ? 5.210 -10.038 -25.881 1.00 70.94 127 ASP A N 1
ATOM 1004 C CA . ASP A 1 127 ? 5.199 -11.443 -25.448 1.00 70.94 127 ASP A CA 1
ATOM 1005 C C . ASP A 1 127 ? 4.152 -11.706 -24.348 1.00 70.94 127 ASP A C 1
ATOM 1007 O O . ASP A 1 127 ? 3.475 -12.733 -24.350 1.00 70.94 127 ASP A O 1
ATOM 1011 N N . GLU A 1 128 ? 3.984 -10.761 -23.422 1.00 70.75 128 GLU A N 1
ATOM 1012 C CA . GLU A 1 128 ? 3.085 -10.868 -22.263 1.00 70.75 128 GLU A CA 1
ATOM 1013 C C . GLU A 1 128 ? 1.688 -10.270 -22.523 1.00 70.75 128 GLU A C 1
ATOM 1015 O O . GLU A 1 128 ? 0.888 -10.145 -21.597 1.00 70.75 128 GLU A O 1
ATOM 1020 N N . GLN A 1 129 ? 1.385 -9.878 -23.768 1.00 73.38 129 GLN A N 1
ATOM 1021 C CA . GLN A 1 129 ? 0.115 -9.254 -24.174 1.00 73.38 129 GLN A CA 1
ATOM 1022 C C . GLN A 1 129 ? -0.272 -8.010 -23.345 1.00 73.38 129 GLN A C 1
ATOM 1024 O O . GLN A 1 129 ? -1.448 -7.727 -23.103 1.00 73.38 129 GLN A O 1
ATOM 1029 N N . ILE A 1 130 ? 0.722 -7.228 -22.921 1.00 75.50 130 ILE A N 1
ATOM 1030 C CA . ILE A 1 130 ? 0.522 -5.986 -22.171 1.00 75.50 130 ILE A CA 1
ATOM 1031 C C . ILE A 1 130 ? 0.100 -4.880 -23.144 1.00 75.50 130 ILE A C 1
ATOM 1033 O O . ILE A 1 130 ? 0.749 -4.632 -24.159 1.00 75.50 130 ILE A O 1
ATOM 1037 N N . ASN A 1 131 ? -0.979 -4.162 -22.823 1.00 73.81 131 ASN A N 1
ATOM 1038 C CA . ASN A 1 131 ? -1.488 -3.090 -23.677 1.00 73.81 131 ASN A CA 1
ATOM 1039 C C . ASN A 1 131 ? -0.579 -1.842 -23.642 1.00 73.81 131 ASN A C 1
ATOM 1041 O O . ASN A 1 131 ? -0.663 -1.015 -22.730 1.00 73.81 131 ASN A O 1
ATOM 1045 N N . THR A 1 132 ? 0.242 -1.679 -24.680 1.00 78.00 132 THR A N 1
ATOM 1046 C CA . THR A 1 132 ? 1.157 -0.540 -24.880 1.00 78.00 132 THR A CA 1
ATOM 1047 C C . THR A 1 132 ? 0.505 0.675 -25.552 1.00 78.00 132 THR A C 1
ATOM 1049 O O . THR A 1 132 ? 1.127 1.729 -25.654 1.00 78.00 132 THR A O 1
ATOM 1052 N N . HIS A 1 133 ? -0.763 0.585 -25.970 1.00 72.69 133 HIS A N 1
ATOM 1053 C CA . HIS A 1 133 ? -1.493 1.692 -26.607 1.00 72.69 133 HIS A CA 1
ATOM 1054 C C . HIS A 1 133 ? -2.131 2.665 -25.605 1.00 72.69 133 HIS A C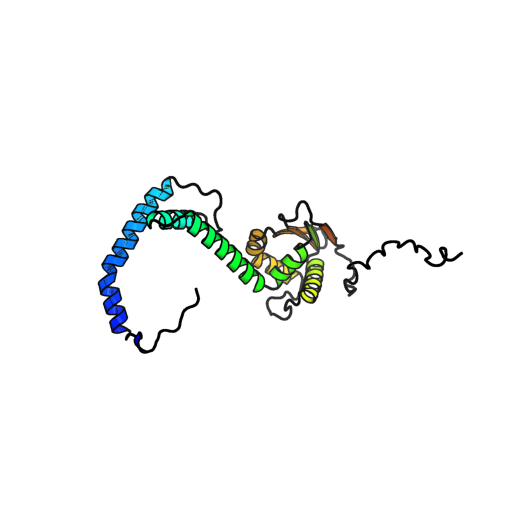 1
ATOM 1056 O O . HIS A 1 133 ? -2.756 3.655 -25.991 1.00 72.69 133 HIS A O 1
ATOM 1062 N N . GLN A 1 134 ? -1.994 2.407 -24.304 1.00 73.88 134 GLN A N 1
ATOM 1063 C CA . GLN A 1 134 ? -2.494 3.302 -23.268 1.00 73.88 134 GLN A CA 1
ATOM 1064 C C . GLN A 1 134 ? -1.654 4.584 -23.192 1.00 73.88 134 GLN A C 1
ATOM 1066 O O . GLN A 1 134 ? -0.431 4.545 -23.276 1.00 73.88 134 GLN A O 1
ATOM 1071 N N . LYS A 1 135 ? -2.294 5.727 -22.901 1.00 74.56 135 LYS A N 1
ATOM 1072 C CA . LYS A 1 135 ? -1.632 7.045 -22.752 1.00 74.56 135 LYS A CA 1
ATOM 1073 C C . LYS A 1 135 ? -0.495 7.061 -21.715 1.00 74.56 135 LYS A C 1
ATOM 1075 O O . LYS A 1 135 ? 0.345 7.960 -21.716 1.00 74.56 135 LYS A O 1
ATOM 1080 N N . ILE A 1 136 ? -0.504 6.112 -20.783 1.00 80.62 136 ILE A N 1
ATOM 1081 C CA . ILE A 1 136 ? 0.524 5.992 -19.753 1.00 80.62 136 ILE A CA 1
ATOM 1082 C C . ILE A 1 136 ? 1.827 5.380 -20.291 1.00 80.62 136 ILE A C 1
ATOM 1084 O O . ILE A 1 136 ? 2.883 5.695 -19.739 1.00 80.62 136 ILE A O 1
ATOM 1088 N N . TRP A 1 137 ? 1.770 4.584 -21.369 1.00 86.44 137 TRP A N 1
ATOM 1089 C CA . TRP A 1 137 ? 2.945 3.963 -21.980 1.00 86.44 137 TRP A CA 1
ATOM 1090 C C . TRP A 1 137 ? 3.886 5.037 -22.553 1.00 86.44 137 TRP A C 1
ATOM 1092 O O . TRP A 1 137 ? 3.431 5.993 -23.189 1.00 86.44 137 TRP A O 1
ATOM 1102 N N . PRO A 1 138 ? 5.199 4.950 -22.294 1.00 87.62 138 PRO A N 1
ATOM 1103 C CA . PRO A 1 138 ? 6.137 5.987 -22.687 1.00 87.62 138 PRO A CA 1
ATOM 1104 C C . PRO A 1 138 ? 6.434 5.909 -24.185 1.00 87.62 138 PRO A C 1
ATOM 1106 O O . PRO A 1 138 ? 6.893 4.886 -24.675 1.00 87.62 138 PRO A O 1
ATOM 1109 N N . ALA A 1 139 ? 6.236 7.020 -24.896 1.00 84.75 139 ALA A N 1
ATOM 1110 C CA . ALA A 1 139 ? 6.599 7.133 -26.311 1.00 84.75 139 ALA A CA 1
ATOM 1111 C C . ALA A 1 139 ? 8.118 7.277 -26.538 1.00 84.75 139 ALA A C 1
ATOM 1113 O O . ALA A 1 139 ? 8.602 7.073 -27.647 1.00 84.75 139 ALA A O 1
ATOM 1114 N N . ASP A 1 140 ? 8.874 7.661 -25.502 1.00 88.75 140 ASP A N 1
ATOM 1115 C CA . ASP A 1 140 ? 10.320 7.858 -25.574 1.00 88.75 140 ASP A CA 1
ATOM 1116 C C . ASP A 1 140 ? 11.023 7.608 -24.224 1.00 88.75 140 ASP A C 1
ATOM 1118 O O . ASP A 1 140 ? 10.408 7.525 -23.154 1.00 88.75 140 ASP A O 1
ATOM 1122 N N . ALA A 1 141 ? 12.355 7.512 -24.269 1.00 86.50 141 ALA A N 1
ATOM 1123 C CA . ALA A 1 141 ? 13.203 7.211 -23.115 1.00 86.50 141 ALA A CA 1
ATOM 1124 C C . ALA A 1 141 ? 13.148 8.271 -21.992 1.00 86.50 141 ALA A C 1
ATOM 1126 O O . ALA A 1 141 ? 13.327 7.950 -20.808 1.00 86.50 141 ALA A O 1
ATOM 1127 N N . ASN A 1 142 ? 12.902 9.541 -22.329 1.00 86.94 142 ASN A N 1
ATOM 1128 C CA . ASN A 1 142 ? 12.777 10.603 -21.331 1.00 86.94 142 ASN A CA 1
ATOM 1129 C C . ASN A 1 142 ? 11.460 10.466 -20.565 1.00 86.94 142 ASN A C 1
ATOM 1131 O O . ASN A 1 142 ? 11.444 10.637 -19.342 1.00 86.94 142 ASN A O 1
ATOM 1135 N N . VAL A 1 143 ? 10.374 10.118 -21.260 1.00 88.81 143 VAL A N 1
ATOM 1136 C CA . VAL A 1 143 ? 9.081 9.818 -20.636 1.00 88.81 143 VAL A CA 1
ATOM 1137 C C . VAL A 1 143 ? 9.186 8.559 -19.777 1.00 88.81 143 VAL A C 1
ATOM 1139 O O . VAL A 1 143 ? 8.755 8.595 -18.625 1.00 88.81 143 VAL A O 1
ATOM 1142 N N . LEU A 1 144 ? 9.848 7.497 -20.255 1.00 90.50 144 LEU A N 1
ATOM 1143 C CA . LEU A 1 144 ? 10.072 6.275 -19.468 1.00 90.50 144 LEU A CA 1
ATOM 1144 C C . LEU A 1 144 ? 10.780 6.581 -18.141 1.00 90.50 144 LEU A C 1
ATOM 1146 O O . LEU A 1 144 ? 10.350 6.116 -17.090 1.00 90.50 144 LEU A O 1
ATOM 1150 N N . SER A 1 145 ? 11.810 7.431 -18.158 1.00 89.62 145 SER A N 1
ATOM 1151 C CA . SER A 1 145 ? 12.510 7.844 -16.932 1.00 89.62 145 SER A CA 1
ATOM 1152 C C . SER A 1 145 ? 11.583 8.515 -15.910 1.00 89.62 145 SER A C 1
ATOM 1154 O O . SER A 1 145 ? 11.777 8.345 -14.707 1.00 89.62 145 SER A O 1
ATOM 1156 N N . LYS A 1 146 ? 10.600 9.306 -16.365 1.00 88.88 146 LYS A N 1
ATOM 1157 C CA . LYS A 1 146 ? 9.606 9.942 -15.483 1.00 88.88 146 LYS A CA 1
ATOM 1158 C C . LYS A 1 146 ? 8.627 8.906 -14.940 1.00 88.88 146 LYS A C 1
ATOM 1160 O O . LYS A 1 146 ? 8.415 8.857 -13.735 1.00 88.88 146 LYS A O 1
ATOM 1165 N N . ARG A 1 147 ? 8.112 8.035 -15.807 1.00 88.75 147 ARG A N 1
ATOM 1166 C CA . ARG A 1 147 ? 7.169 6.979 -15.427 1.00 88.75 147 ARG A CA 1
ATOM 1167 C C . ARG A 1 147 ? 7.760 5.969 -14.447 1.00 88.75 147 ARG A C 1
ATOM 1169 O O . ARG A 1 147 ? 7.091 5.597 -13.494 1.00 88.75 147 ARG A O 1
ATOM 1176 N N . LEU A 1 148 ? 9.030 5.593 -14.611 1.00 90.44 148 LEU A N 1
ATOM 1177 C CA . LEU A 1 148 ? 9.730 4.727 -13.656 1.00 90.44 148 LEU A CA 1
ATOM 1178 C C . LEU A 1 148 ? 9.780 5.336 -12.251 1.00 90.44 148 LEU A C 1
ATOM 1180 O O . LEU A 1 148 ? 9.634 4.612 -11.272 1.00 90.44 148 LEU A O 1
ATOM 1184 N N . LYS A 1 149 ? 9.926 6.666 -12.141 1.00 89.94 149 LYS A N 1
ATOM 1185 C CA . LYS A 1 149 ? 9.888 7.352 -10.840 1.00 89.94 149 LYS A CA 1
ATOM 1186 C C . LYS A 1 149 ? 8.512 7.267 -10.188 1.00 89.94 149 LYS A C 1
ATOM 1188 O O . LYS A 1 149 ? 8.449 7.104 -8.976 1.00 89.94 149 LYS A O 1
ATOM 1193 N N . GLU A 1 150 ? 7.440 7.356 -10.975 1.00 87.50 150 GLU A N 1
ATOM 1194 C CA . GLU A 1 150 ? 6.058 7.240 -10.483 1.00 87.50 150 GLU A CA 1
ATOM 1195 C C . GLU A 1 150 ? 5.781 5.845 -9.902 1.00 87.50 150 GLU A C 1
ATOM 1197 O O . GLU A 1 150 ? 5.103 5.731 -8.887 1.00 87.50 150 GLU A O 1
ATOM 1202 N N . VAL A 1 151 ? 6.353 4.790 -10.495 1.00 87.56 151 VAL A N 1
ATOM 1203 C CA . VAL A 1 151 ? 6.164 3.395 -10.044 1.00 87.56 151 VAL A CA 1
ATOM 1204 C C . VAL A 1 151 ? 7.269 2.879 -9.124 1.00 87.56 151 VAL A C 1
ATOM 1206 O O . VAL A 1 151 ? 7.258 1.707 -8.754 1.00 87.56 151 VAL A O 1
ATOM 1209 N N . LYS A 1 152 ? 8.226 3.730 -8.734 1.00 88.69 152 LYS A N 1
ATOM 1210 C CA . LYS A 1 152 ? 9.419 3.313 -7.988 1.00 88.69 152 LYS A CA 1
ATOM 1211 C C . LYS A 1 152 ? 9.071 2.584 -6.689 1.00 88.69 152 LYS A C 1
ATOM 1213 O O . LYS A 1 152 ? 9.557 1.480 -6.478 1.00 88.69 152 LYS A O 1
ATOM 1218 N N . SER A 1 153 ? 8.198 3.167 -5.865 1.00 83.12 153 SER A N 1
ATOM 1219 C CA . SER A 1 153 ? 7.797 2.556 -4.588 1.00 83.12 153 SER A CA 1
ATOM 1220 C C . SER A 1 153 ? 7.133 1.191 -4.782 1.00 83.12 153 SER A C 1
ATOM 1222 O O . SER A 1 153 ? 7.335 0.309 -3.956 1.00 83.12 153 SER A O 1
ATOM 1224 N N . ASN A 1 154 ? 6.364 1.013 -5.860 1.00 82.38 154 ASN A N 1
ATOM 1225 C CA . ASN A 1 154 ? 5.662 -0.240 -6.135 1.00 82.38 154 ASN A CA 1
ATOM 1226 C C . ASN A 1 154 ? 6.647 -1.335 -6.573 1.00 82.38 154 ASN A C 1
ATOM 1228 O O . ASN A 1 154 ? 6.501 -2.489 -6.183 1.00 82.38 154 ASN A O 1
ATOM 1232 N N . LEU A 1 155 ? 7.667 -0.975 -7.362 1.00 86.88 155 LEU A N 1
ATOM 1233 C CA . LEU A 1 155 ? 8.733 -1.899 -7.759 1.00 86.88 155 LEU A CA 1
ATOM 1234 C C . LEU A 1 155 ? 9.597 -2.313 -6.557 1.00 86.88 155 LEU A C 1
ATOM 1236 O O . LEU A 1 155 ? 9.903 -3.494 -6.403 1.00 86.88 155 LEU A O 1
ATOM 1240 N N . GLU A 1 156 ? 9.955 -1.371 -5.680 1.00 88.31 156 GLU A N 1
ATOM 1241 C CA . GLU A 1 156 ? 10.781 -1.658 -4.498 1.00 88.31 156 GLU A CA 1
ATOM 1242 C C . GLU A 1 156 ? 10.092 -2.642 -3.544 1.00 88.31 156 GLU A C 1
ATOM 1244 O O . GLU A 1 156 ? 10.741 -3.541 -3.011 1.00 88.31 156 GLU A O 1
ATOM 1249 N N . GLU A 1 157 ? 8.772 -2.529 -3.395 1.00 79.31 157 GLU A N 1
ATOM 1250 C CA . GLU A 1 157 ? 7.962 -3.396 -2.536 1.00 79.31 157 GLU A CA 1
ATOM 1251 C C . GLU A 1 157 ? 7.966 -4.865 -2.980 1.00 79.31 157 GLU A C 1
ATOM 1253 O O . GLU A 1 157 ? 7.994 -5.780 -2.158 1.00 79.31 157 GLU A O 1
ATOM 1258 N N . ILE A 1 158 ? 8.044 -5.115 -4.287 1.00 80.94 158 ILE A N 1
ATOM 1259 C CA . ILE A 1 158 ? 8.179 -6.472 -4.826 1.00 80.94 158 ILE A CA 1
ATOM 1260 C C . ILE A 1 158 ? 9.639 -6.929 -4.946 1.00 80.94 158 ILE A C 1
ATOM 1262 O O . ILE A 1 158 ? 9.883 -8.032 -5.441 1.00 80.94 158 ILE A O 1
ATOM 1266 N N . GLY A 1 159 ? 10.597 -6.131 -4.467 1.00 87.12 159 GLY A N 1
ATOM 1267 C CA . GLY A 1 159 ? 12.025 -6.444 -4.474 1.00 87.12 159 GLY A CA 1
ATOM 1268 C C . GLY A 1 159 ? 12.767 -6.036 -5.750 1.00 87.12 159 GLY A C 1
ATOM 1269 O O . GLY A 1 159 ? 13.894 -6.482 -5.959 1.00 87.12 159 GLY A O 1
ATOM 1270 N N . ILE A 1 160 ? 12.171 -5.203 -6.606 1.00 90.75 160 ILE A N 1
ATOM 1271 C CA . ILE A 1 160 ? 12.818 -4.671 -7.808 1.00 90.75 160 ILE A CA 1
ATOM 1272 C C . ILE A 1 160 ? 13.274 -3.237 -7.544 1.00 90.75 160 ILE A C 1
ATOM 1274 O O . ILE A 1 160 ? 12.480 -2.318 -7.381 1.00 90.75 160 ILE A O 1
ATOM 1278 N N . GLN A 1 161 ? 14.581 -3.028 -7.553 1.00 93.94 161 GLN A N 1
ATOM 1279 C CA . GLN A 1 161 ? 15.202 -1.724 -7.357 1.00 93.94 161 GLN A CA 1
ATOM 1280 C C . GLN A 1 161 ? 15.827 -1.253 -8.662 1.00 93.94 161 GLN A C 1
ATOM 1282 O O . GLN A 1 161 ? 16.260 -2.066 -9.478 1.00 93.94 161 GLN A O 1
ATOM 1287 N N . TYR A 1 162 ? 15.915 0.060 -8.863 1.00 94.75 162 TYR A N 1
ATOM 1288 C CA . TYR A 1 162 ? 16.670 0.597 -9.985 1.00 94.75 162 TYR A CA 1
ATOM 1289 C C . TYR A 1 162 ? 17.406 1.886 -9.635 1.00 94.75 162 TYR A C 1
ATOM 1291 O O . TYR A 1 162 ? 16.978 2.682 -8.798 1.00 94.75 162 TYR A O 1
ATOM 1299 N N . GLU A 1 163 ? 18.497 2.121 -10.351 1.00 93.50 163 GLU A N 1
ATOM 1300 C CA . GLU A 1 163 ? 19.258 3.360 -10.310 1.00 93.50 163 GLU A CA 1
ATOM 1301 C C . GLU A 1 163 ? 19.530 3.882 -11.719 1.00 93.50 163 GLU A C 1
ATOM 1303 O O . GLU A 1 163 ? 19.701 3.112 -12.664 1.00 93.50 163 GLU A O 1
ATOM 1308 N N . ILE A 1 164 ? 19.568 5.208 -11.865 1.00 91.31 164 ILE A N 1
ATOM 1309 C CA . ILE A 1 164 ? 19.913 5.878 -13.120 1.00 91.31 164 ILE A CA 1
ATOM 1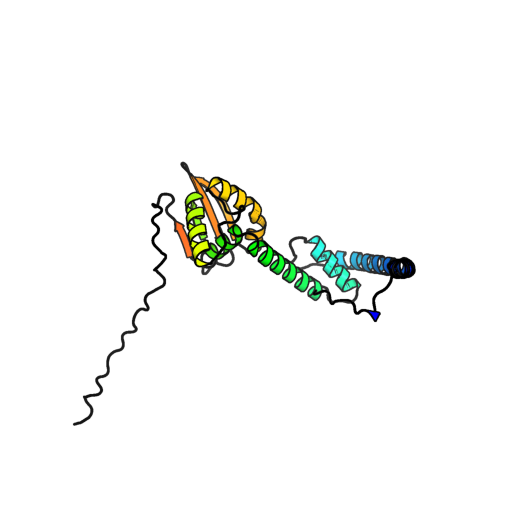310 C C . ILE A 1 164 ? 21.122 6.765 -12.854 1.00 91.31 164 ILE A C 1
ATOM 1312 O O . ILE A 1 164 ? 21.068 7.647 -11.997 1.00 91.31 164 ILE A O 1
ATOM 1316 N N . ARG A 1 165 ? 22.202 6.549 -13.604 1.00 90.12 165 ARG A N 1
ATOM 1317 C CA . ARG A 1 165 ? 23.453 7.308 -13.505 1.00 90.12 165 ARG A CA 1
ATOM 1318 C C . ARG A 1 165 ? 23.837 7.884 -14.867 1.00 90.12 165 ARG A C 1
ATOM 1320 O O . ARG A 1 165 ? 23.485 7.336 -15.913 1.00 90.12 165 ARG A O 1
ATOM 1327 N N . HIS A 1 166 ? 24.567 8.994 -14.864 1.00 86.25 166 HIS A N 1
ATOM 1328 C CA . HIS A 1 166 ? 25.162 9.538 -16.084 1.00 86.25 166 HIS A CA 1
ATOM 1329 C C . HIS A 1 166 ? 26.381 8.698 -16.484 1.00 86.25 166 HIS A C 1
ATOM 1331 O O . HIS A 1 166 ? 27.256 8.452 -15.658 1.00 86.25 166 HIS A O 1
ATOM 1337 N N . ALA A 1 167 ? 26.430 8.261 -17.740 1.00 83.88 167 ALA A N 1
ATOM 1338 C CA . ALA A 1 167 ? 27.509 7.456 -18.305 1.00 83.88 167 ALA A CA 1
ATOM 1339 C C . ALA A 1 167 ? 28.005 8.104 -19.608 1.00 83.88 167 ALA A C 1
ATOM 1341 O O . ALA A 1 167 ? 27.858 7.544 -20.693 1.00 83.88 167 ALA A O 1
ATOM 1342 N N . GLY A 1 168 ? 28.537 9.326 -19.495 1.00 83.00 168 GLY A N 1
ATOM 1343 C CA . GLY A 1 168 ? 28.973 10.128 -20.641 1.00 83.00 168 GLY A CA 1
ATOM 1344 C C . GLY A 1 168 ? 27.794 10.510 -21.535 1.00 83.00 168 GLY A C 1
ATOM 1345 O O . GLY A 1 168 ? 26.930 11.283 -21.123 1.00 83.00 168 GLY A O 1
ATOM 1346 N N . ASP A 1 169 ? 27.743 9.919 -22.727 1.00 80.44 169 ASP A N 1
ATOM 1347 C CA . ASP A 1 169 ? 26.797 10.262 -23.797 1.00 80.44 169 ASP A CA 1
ATOM 1348 C C . ASP A 1 169 ? 25.349 9.813 -23.529 1.00 80.44 169 ASP A C 1
ATOM 1350 O O . ASP A 1 169 ? 24.435 10.180 -24.267 1.00 80.44 169 ASP A O 1
ATOM 1354 N N . TYR A 1 170 ? 25.108 8.993 -22.500 1.00 82.31 170 TYR A N 1
ATOM 1355 C CA . TYR A 1 170 ? 23.770 8.495 -22.179 1.00 82.31 170 TYR A CA 1
ATOM 1356 C C . TYR A 1 170 ? 23.541 8.294 -20.674 1.00 82.31 170 TYR A C 1
ATOM 1358 O O . TYR A 1 170 ? 24.457 8.310 -19.850 1.00 82.31 170 TYR A O 1
ATOM 1366 N N . LYS A 1 171 ? 22.270 8.097 -20.303 1.00 85.06 171 LYS A N 1
ATOM 1367 C CA . LYS A 1 171 ? 21.863 7.691 -18.950 1.00 85.06 171 LYS A CA 1
ATOM 1368 C C . LYS A 1 171 ? 21.860 6.167 -18.858 1.00 85.06 171 LYS A C 1
ATOM 1370 O O . LYS A 1 171 ? 21.043 5.527 -19.526 1.00 85.06 171 LYS A O 1
ATOM 1375 N N . LYS A 1 172 ? 22.750 5.601 -18.040 1.00 90.62 172 LYS A N 1
ATOM 1376 C CA . LYS A 1 172 ? 22.777 4.168 -17.729 1.00 90.62 172 LYS A CA 1
ATOM 1377 C C . LYS A 1 172 ? 21.764 3.890 -16.626 1.00 90.62 172 LYS A C 1
ATOM 1379 O O . LYS A 1 172 ? 21.790 4.547 -15.587 1.00 90.62 172 LYS A O 1
ATOM 1384 N N . ILE A 1 173 ? 20.878 2.936 -16.862 1.00 93.88 173 ILE A N 1
ATOM 1385 C CA . ILE A 1 173 ? 19.947 2.406 -15.872 1.00 93.88 173 ILE A CA 1
ATOM 1386 C C . ILE A 1 173 ? 20.399 1.004 -15.474 1.00 93.88 173 ILE A C 1
ATOM 1388 O O . ILE A 1 173 ? 20.809 0.210 -16.322 1.00 93.88 173 ILE A O 1
ATOM 1392 N N . ILE A 1 174 ? 20.355 0.723 -14.178 1.00 94.69 174 ILE A N 1
ATOM 1393 C CA . ILE A 1 174 ? 20.633 -0.588 -13.599 1.00 94.69 174 ILE A CA 1
ATOM 1394 C C . ILE A 1 174 ? 19.395 -0.977 -12.801 1.00 94.69 174 ILE A C 1
ATOM 1396 O O . ILE A 1 174 ? 18.958 -0.206 -11.954 1.00 94.69 174 ILE A O 1
ATOM 1400 N N . ILE A 1 175 ? 18.832 -2.143 -13.094 1.00 95.56 175 ILE A N 1
ATOM 1401 C CA . ILE A 1 175 ? 17.672 -2.720 -12.417 1.00 95.56 175 ILE A CA 1
ATOM 1402 C C . ILE A 1 175 ? 18.130 -4.010 -11.740 1.00 95.56 175 ILE A C 1
ATOM 1404 O O . ILE A 1 175 ? 18.786 -4.833 -12.376 1.00 95.56 175 ILE A O 1
ATOM 1408 N N . THR A 1 176 ? 17.772 -4.193 -10.476 1.00 95.50 176 THR A N 1
ATOM 1409 C CA . THR A 1 176 ? 18.138 -5.353 -9.661 1.00 95.50 176 THR A CA 1
ATOM 1410 C C . THR A 1 176 ? 16.886 -5.947 -9.033 1.00 95.50 176 THR A C 1
ATOM 1412 O O . THR A 1 176 ? 16.077 -5.218 -8.470 1.00 95.50 176 THR A O 1
ATOM 1415 N N . ASN A 1 177 ? 16.729 -7.264 -9.102 1.00 93.00 177 ASN A N 1
ATOM 1416 C CA . ASN A 1 177 ? 15.671 -8.004 -8.428 1.00 93.00 177 ASN A CA 1
ATOM 1417 C C . ASN A 1 177 ? 16.274 -8.806 -7.271 1.00 93.00 177 ASN A C 1
ATOM 1419 O O . ASN A 1 177 ? 16.857 -9.867 -7.490 1.00 93.00 177 ASN A O 1
ATOM 1423 N N . VAL A 1 178 ? 16.126 -8.315 -6.040 1.00 89.62 178 VAL A N 1
ATOM 1424 C CA . VAL A 1 178 ? 16.763 -8.917 -4.854 1.00 89.62 178 VAL A CA 1
ATOM 1425 C C . VAL A 1 178 ? 16.262 -10.334 -4.567 1.00 89.62 178 VAL A C 1
ATOM 1427 O O . VAL A 1 178 ? 16.987 -11.137 -3.991 1.00 89.62 178 VAL A O 1
ATOM 1430 N N . LYS A 1 179 ? 15.056 -10.689 -5.030 1.00 85.81 179 LYS A N 1
ATOM 1431 C CA . LYS A 1 179 ? 14.511 -12.050 -4.889 1.00 85.81 179 LYS A CA 1
ATOM 1432 C C . LYS A 1 179 ? 15.261 -13.075 -5.749 1.00 85.81 179 LYS A C 1
ATOM 1434 O O . LYS A 1 179 ? 15.241 -14.260 -5.435 1.00 85.81 179 LYS A O 1
ATOM 1439 N N . ASN A 1 180 ? 15.950 -12.618 -6.795 1.00 85.38 180 ASN A N 1
ATOM 1440 C CA . ASN A 1 180 ? 16.669 -13.455 -7.753 1.00 85.38 180 ASN A CA 1
ATOM 1441 C C . ASN A 1 180 ? 18.195 -13.451 -7.545 1.00 85.38 180 ASN A C 1
ATOM 1443 O O . ASN A 1 180 ? 18.913 -13.946 -8.407 1.00 85.38 180 ASN A O 1
ATOM 1447 N N . GLU A 1 181 ? 18.717 -12.929 -6.429 1.00 82.06 181 GLU A N 1
ATOM 1448 C CA . GLU A 1 181 ? 20.167 -12.755 -6.204 1.00 82.06 181 GLU A CA 1
ATOM 1449 C C . GLU A 1 181 ? 21.007 -14.019 -6.435 1.00 82.06 181 GLU A C 1
ATOM 1451 O O . GLU A 1 181 ? 22.102 -13.944 -6.987 1.00 82.06 181 GLU A O 1
ATOM 1456 N N . LYS A 1 182 ? 20.488 -15.191 -6.059 1.00 76.88 182 LYS A N 1
ATOM 1457 C CA . LYS A 1 182 ? 21.229 -16.460 -6.136 1.00 76.88 182 LYS A CA 1
ATOM 1458 C C . LYS A 1 182 ? 21.005 -17.247 -7.430 1.00 76.88 182 LYS A C 1
ATOM 1460 O O . LYS A 1 182 ? 21.739 -18.194 -7.687 1.00 76.88 182 LYS A O 1
ATOM 1465 N N . THR A 1 183 ? 19.977 -16.912 -8.207 1.00 79.44 183 THR A N 1
ATOM 1466 C CA . THR A 1 183 ? 19.464 -17.771 -9.295 1.00 79.44 183 THR A CA 1
ATOM 1467 C C . THR A 1 183 ? 19.223 -17.033 -10.609 1.00 79.44 183 THR A C 1
ATOM 1469 O O . THR A 1 183 ? 19.051 -17.671 -11.646 1.00 79.44 183 THR A O 1
ATOM 1472 N N . GLY A 1 184 ? 19.189 -15.701 -10.587 1.00 77.50 184 GLY A N 1
ATOM 1473 C CA . GLY A 1 184 ? 18.854 -14.880 -11.741 1.00 77.50 184 GLY A CA 1
ATOM 1474 C C . GLY A 1 184 ? 20.054 -14.528 -12.611 1.00 77.50 184 GLY A C 1
ATOM 1475 O O . GLY A 1 184 ? 21.189 -14.419 -12.153 1.00 77.50 184 GLY A O 1
ATOM 1476 N N . GLN A 1 185 ? 19.781 -14.274 -13.887 1.00 83.56 185 GLN A N 1
ATOM 1477 C CA . GLN A 1 185 ? 20.807 -13.872 -14.849 1.00 83.56 185 GLN A CA 1
ATOM 1478 C C . GLN A 1 185 ? 21.248 -12.414 -14.635 1.00 83.56 185 GLN A C 1
ATOM 1480 O O . GLN A 1 185 ? 20.447 -11.558 -14.245 1.00 83.56 185 GLN A O 1
ATOM 1485 N N . ILE A 1 186 ? 22.519 -12.120 -14.920 1.00 87.38 186 ILE A N 1
ATOM 1486 C CA . ILE A 1 186 ? 23.049 -10.754 -15.007 1.00 87.38 186 ILE A CA 1
ATOM 1487 C C . ILE A 1 186 ? 23.141 -10.389 -16.485 1.00 87.38 186 ILE A C 1
ATOM 1489 O O . ILE A 1 186 ? 23.896 -11.002 -17.234 1.00 87.38 186 ILE A O 1
ATOM 1493 N N . ILE A 1 187 ? 22.376 -9.385 -16.896 1.00 87.31 187 ILE A N 1
ATOM 1494 C CA . ILE A 1 187 ? 22.312 -8.912 -18.275 1.00 87.31 187 ILE A CA 1
ATOM 1495 C C . ILE A 1 187 ? 22.901 -7.504 -18.347 1.00 87.31 187 ILE A C 1
ATOM 1497 O O . ILE A 1 187 ? 22.393 -6.563 -17.734 1.00 87.31 187 ILE A O 1
ATOM 1501 N N . GLU A 1 188 ? 23.958 -7.347 -19.136 1.00 85.00 188 GLU A N 1
ATOM 1502 C CA . GLU A 1 188 ? 24.471 -6.048 -19.569 1.00 85.00 188 GLU A CA 1
ATOM 1503 C C . GLU A 1 188 ? 24.245 -5.931 -21.077 1.00 85.00 188 GLU A C 1
ATOM 1505 O O . GLU A 1 188 ? 24.903 -6.593 -21.876 1.00 85.00 188 GLU A O 1
ATOM 1510 N N . ASP A 1 189 ? 23.233 -5.154 -21.459 1.00 81.25 189 ASP A N 1
ATOM 1511 C CA . ASP A 1 189 ? 22.809 -5.018 -22.852 1.00 81.25 189 ASP A CA 1
ATOM 1512 C C . ASP A 1 189 ? 23.582 -3.857 -23.491 1.00 81.25 189 ASP A C 1
ATOM 1514 O O . ASP A 1 189 ? 23.700 -2.778 -22.898 1.00 81.25 189 ASP A O 1
ATOM 1518 N N . ASP A 1 190 ? 24.099 -4.047 -24.705 1.00 80.38 190 ASP A N 1
ATOM 1519 C CA . ASP A 1 190 ? 24.880 -3.012 -25.390 1.00 80.38 190 ASP A CA 1
ATOM 1520 C C . ASP A 1 190 ? 24.012 -1.757 -25.650 1.00 80.38 190 ASP A C 1
ATOM 1522 O O . ASP A 1 190 ? 22.982 -1.845 -26.333 1.00 80.38 190 ASP A O 1
ATOM 1526 N N . PRO A 1 191 ? 24.408 -0.578 -25.124 1.00 74.69 191 PRO A N 1
ATOM 1527 C CA . PRO A 1 191 ? 23.631 0.655 -25.224 1.00 74.69 191 PRO A CA 1
ATOM 1528 C C . PRO A 1 191 ? 23.486 1.182 -26.658 1.00 74.69 191 PRO A C 1
ATOM 1530 O O . PRO A 1 191 ? 22.607 2.016 -26.885 1.00 74.69 191 PRO A O 1
ATOM 1533 N N . LYS A 1 192 ? 24.332 0.735 -27.600 1.00 68.00 192 LYS A N 1
ATOM 1534 C CA . LYS A 1 192 ? 24.365 1.173 -29.007 1.00 68.00 192 LYS A CA 1
ATOM 1535 C C . LYS A 1 192 ? 23.935 0.081 -29.993 1.00 68.00 192 LYS A C 1
ATOM 1537 O O . LYS A 1 192 ? 23.946 0.331 -31.198 1.00 68.00 192 LYS A O 1
ATOM 1542 N N . LYS A 1 193 ? 23.531 -1.104 -29.515 1.00 74.06 193 LYS A N 1
ATOM 1543 C CA . LYS A 1 193 ? 23.100 -2.206 -30.385 1.00 74.06 193 LYS A CA 1
ATOM 1544 C C . LYS A 1 193 ? 21.908 -1.773 -31.235 1.00 74.06 193 LYS A C 1
ATOM 1546 O O . LYS A 1 193 ? 20.881 -1.348 -30.700 1.00 74.06 193 LYS A O 1
ATOM 1551 N N . THR A 1 194 ? 22.051 -1.895 -32.552 1.00 54.56 194 THR A N 1
ATOM 1552 C CA . THR A 1 194 ? 21.026 -1.534 -33.534 1.00 54.56 194 THR A CA 1
ATOM 1553 C C . THR A 1 194 ? 19.704 -2.222 -33.186 1.00 54.56 194 THR A C 1
ATOM 1555 O O . THR A 1 194 ? 19.677 -3.416 -32.881 1.00 54.56 194 THR A O 1
ATOM 1558 N N . MET A 1 195 ? 18.604 -1.464 -33.198 1.00 57.22 195 MET A N 1
ATOM 1559 C CA . MET A 1 195 ? 17.246 -1.957 -32.943 1.00 57.22 195 MET A CA 1
ATOM 1560 C C . MET A 1 195 ? 16.768 -2.796 -34.135 1.00 57.22 195 MET A C 1
ATOM 1562 O O . MET A 1 195 ? 15.954 -2.356 -34.938 1.00 57.22 195 MET A O 1
ATOM 1566 N N . THR A 1 196 ? 17.331 -3.987 -34.317 1.00 43.44 196 THR A N 1
ATOM 1567 C CA . THR A 1 196 ? 16.814 -4.956 -35.282 1.00 43.44 196 THR A CA 1
ATOM 1568 C C . THR A 1 196 ? 15.761 -5.803 -34.583 1.00 43.44 196 THR A C 1
ATOM 1570 O O . THR A 1 196 ? 16.069 -6.464 -33.586 1.00 43.44 196 THR A O 1
ATOM 1573 N N . ASN A 1 197 ? 14.537 -5.800 -35.116 1.00 39.16 197 ASN A N 1
ATOM 1574 C CA . ASN A 1 197 ? 13.469 -6.724 -34.739 1.00 39.16 197 ASN A CA 1
ATOM 1575 C C . ASN A 1 197 ? 13.866 -8.151 -35.142 1.00 39.16 197 ASN A C 1
ATOM 1577 O O . ASN A 1 197 ? 13.433 -8.670 -36.167 1.00 39.16 197 ASN A O 1
ATOM 1581 N N . THR A 1 198 ? 14.729 -8.779 -34.352 1.00 33.69 198 THR A N 1
ATOM 1582 C CA . THR A 1 198 ? 14.885 -10.231 -34.355 1.00 33.69 198 THR A CA 1
ATOM 1583 C C . THR A 1 198 ? 13.928 -10.763 -33.290 1.00 33.69 198 THR A C 1
ATOM 1585 O O . THR A 1 198 ? 14.078 -10.376 -32.126 1.00 33.69 198 THR A O 1
ATOM 1588 N N . PRO A 1 199 ? 12.942 -11.604 -33.650 1.00 27.58 199 PRO A N 1
ATOM 1589 C CA . PRO A 1 199 ? 12.111 -12.276 -32.661 1.00 27.58 199 PRO A CA 1
ATOM 1590 C C . PRO A 1 199 ? 13.014 -13.042 -31.690 1.00 27.58 199 PRO A C 1
ATOM 1592 O O . PRO A 1 199 ? 14.051 -13.572 -32.095 1.00 27.58 199 PRO A O 1
ATOM 1595 N N . LEU A 1 200 ? 12.622 -13.145 -30.420 1.00 36.66 200 LEU A N 1
ATOM 1596 C CA . LEU A 1 200 ? 13.226 -14.079 -29.467 1.00 36.66 200 LEU A CA 1
ATOM 1597 C C . LEU A 1 200 ? 12.850 -15.531 -29.841 1.00 36.66 200 LEU A C 1
ATOM 1599 O O . LEU A 1 200 ? 12.291 -16.272 -29.041 1.00 36.66 200 LEU A O 1
ATOM 1603 N N . SER A 1 201 ? 13.168 -15.973 -31.061 1.00 34.56 201 SER A N 1
ATOM 1604 C CA . SER A 1 201 ? 13.245 -17.393 -31.402 1.00 34.56 201 SER A CA 1
ATOM 1605 C C . SER A 1 201 ? 14.577 -17.921 -30.873 1.00 34.56 201 SER A C 1
ATOM 1607 O O . SER A 1 201 ? 15.575 -18.008 -31.587 1.00 34.56 201 SER A O 1
ATOM 1609 N N . GLY A 1 202 ? 14.603 -18.169 -29.568 1.00 31.64 202 GLY A N 1
ATOM 1610 C CA . GLY A 1 202 ? 15.769 -18.656 -28.840 1.00 31.64 202 GLY A CA 1
ATOM 1611 C C . GLY A 1 202 ? 15.393 -19.266 -27.494 1.00 31.64 202 GLY A C 1
ATOM 1612 O O . GLY A 1 202 ? 16.156 -19.160 -26.541 1.00 31.64 202 GLY A O 1
ATOM 1613 N N . PHE A 1 203 ? 14.205 -19.868 -27.400 1.00 32.50 203 PHE A N 1
ATOM 1614 C CA . PHE A 1 203 ? 13.927 -20.909 -26.415 1.00 32.50 203 PHE A CA 1
ATOM 1615 C C . PHE A 1 203 ? 14.217 -22.248 -27.097 1.00 32.50 203 PHE A C 1
ATOM 1617 O O . PHE A 1 203 ? 13.797 -22.463 -28.231 1.00 32.50 203 PHE A O 1
ATOM 1624 N N . GLY A 1 204 ? 15.040 -23.067 -26.444 1.00 28.31 204 GLY A N 1
ATOM 1625 C CA . GLY A 1 204 ? 15.839 -24.116 -27.069 1.00 28.31 204 GLY A CA 1
ATOM 1626 C C . GLY A 1 204 ? 15.074 -25.086 -27.964 1.00 28.31 204 GLY A C 1
ATOM 1627 O O . GLY A 1 204 ? 14.053 -25.651 -27.578 1.00 28.31 204 GLY A O 1
ATOM 1628 N N . THR A 1 205 ? 15.652 -25.350 -29.133 1.00 24.62 205 THR A N 1
ATOM 1629 C CA . THR A 1 205 ? 15.526 -26.658 -29.765 1.00 24.62 205 THR A CA 1
ATOM 1630 C C . THR A 1 205 ? 16.061 -27.678 -28.772 1.00 24.62 205 THR A C 1
ATOM 1632 O O . THR A 1 205 ? 17.195 -27.577 -28.308 1.00 24.62 205 THR A O 1
ATOM 1635 N N . THR A 1 206 ? 15.201 -28.617 -28.406 1.00 29.78 206 THR A N 1
ATOM 1636 C CA . THR A 1 206 ? 15.512 -29.791 -27.604 1.00 29.78 206 THR A CA 1
ATOM 1637 C C . THR A 1 206 ? 16.758 -30.463 -28.180 1.00 29.78 206 THR A C 1
ATOM 1639 O O . THR A 1 206 ? 16.739 -30.927 -29.320 1.00 29.78 206 THR A O 1
ATOM 1642 N N . GLU A 1 207 ? 17.850 -30.480 -27.416 1.00 29.69 207 GLU A N 1
ATOM 1643 C CA . GLU A 1 207 ? 18.966 -31.386 -27.671 1.00 29.69 207 GLU A CA 1
ATOM 1644 C C . GLU A 1 207 ? 18.395 -32.804 -27.672 1.00 29.69 207 GLU A C 1
ATOM 1646 O O . GLU A 1 207 ? 17.840 -33.280 -26.678 1.00 29.69 207 GLU A O 1
ATOM 1651 N N . ALA A 1 208 ? 18.451 -33.437 -28.840 1.00 29.62 208 ALA A N 1
ATOM 1652 C CA . ALA A 1 208 ? 18.089 -34.823 -29.018 1.00 29.62 208 ALA A CA 1
ATOM 1653 C C . ALA A 1 208 ? 19.008 -35.672 -28.135 1.00 29.62 208 ALA A C 1
ATOM 1655 O O . ALA A 1 208 ? 20.215 -35.743 -28.359 1.00 29.62 208 ALA A O 1
ATOM 1656 N N . LEU A 1 209 ? 18.413 -36.322 -27.135 1.00 29.88 209 LEU A N 1
ATOM 1657 C CA . LEU A 1 209 ? 18.997 -37.482 -26.481 1.00 29.88 209 LEU A CA 1
ATOM 1658 C C . LEU A 1 209 ? 19.379 -38.482 -27.575 1.00 29.88 209 LEU A C 1
ATOM 1660 O O . LEU A 1 209 ? 18.521 -38.979 -28.309 1.00 29.88 209 LEU A O 1
ATOM 1664 N N . SER A 1 210 ? 20.679 -38.744 -27.683 1.00 30.02 210 SER A N 1
ATOM 1665 C CA . SER A 1 210 ? 21.253 -39.835 -28.456 1.00 30.02 210 SER A CA 1
ATOM 1666 C C . SER A 1 210 ? 20.565 -41.136 -28.057 1.00 30.02 210 SER A C 1
ATOM 1668 O O . SER A 1 210 ? 20.849 -41.708 -27.006 1.00 30.02 210 SER A O 1
ATOM 1670 N N . THR A 1 211 ? 19.628 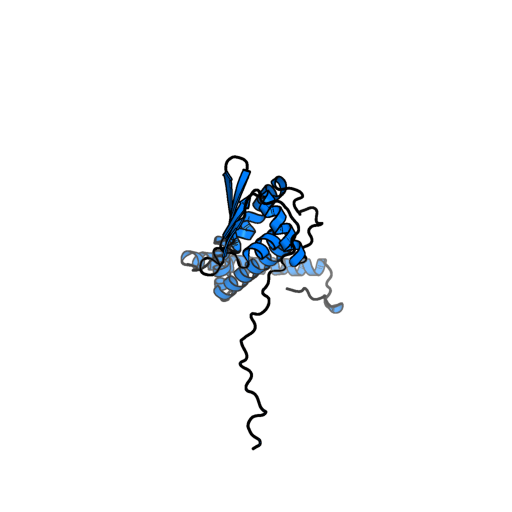-41.583 -28.886 1.00 31.33 211 THR A N 1
ATOM 1671 C CA . THR A 1 211 ? 19.106 -42.94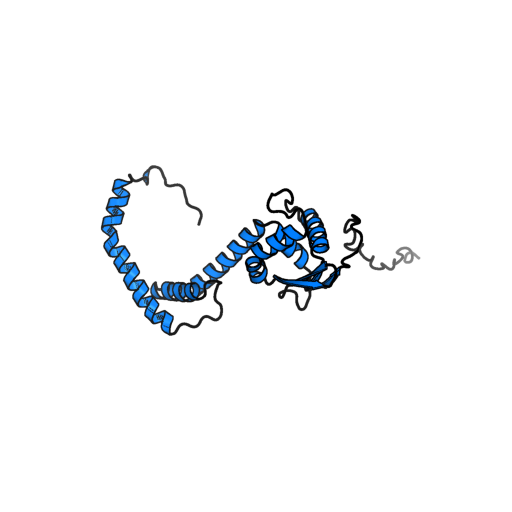2 -28.824 1.00 31.33 211 THR A CA 1
ATOM 1672 C C . THR A 1 211 ? 20.043 -43.783 -29.675 1.00 31.33 211 THR A C 1
ATOM 1674 O O . THR A 1 211 ? 20.003 -43.709 -30.903 1.00 31.33 211 THR A O 1
ATOM 1677 N N . GLU A 1 212 ? 20.928 -44.537 -29.027 1.00 34.06 212 GLU A N 1
ATOM 1678 C CA . GLU A 1 212 ? 21.564 -45.687 -29.660 1.00 34.06 212 GLU A CA 1
ATOM 1679 C C . GLU A 1 212 ? 20.449 -46.637 -30.108 1.00 34.06 212 GLU A C 1
ATOM 1681 O O . GLU A 1 212 ? 19.683 -47.166 -29.300 1.00 34.06 212 GLU A O 1
ATOM 1686 N N . ALA A 1 213 ? 20.309 -46.789 -31.423 1.00 33.41 213 ALA A N 1
ATOM 1687 C CA . AL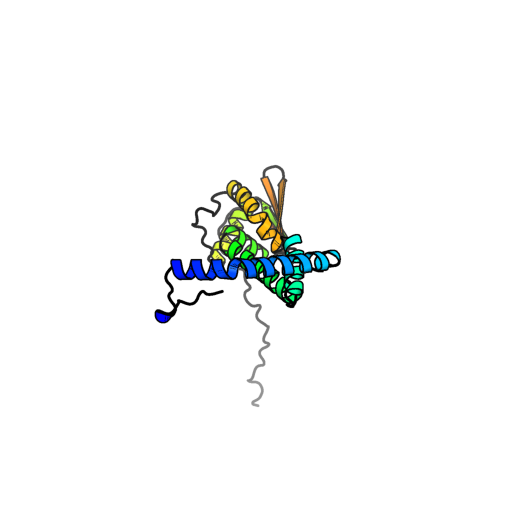A A 1 213 ? 19.430 -47.772 -32.023 1.00 33.41 213 ALA A CA 1
ATOM 1688 C C . ALA A 1 213 ? 19.980 -49.171 -31.712 1.00 33.41 213 ALA A C 1
ATOM 1690 O O . ALA A 1 213 ? 20.991 -49.591 -32.272 1.00 33.41 213 ALA A O 1
ATOM 1691 N N . ILE A 1 214 ? 19.306 -49.889 -30.817 1.00 38.22 214 ILE A N 1
ATOM 1692 C CA . ILE A 1 214 ? 19.406 -51.345 -30.738 1.00 38.22 214 ILE A CA 1
ATOM 1693 C C . ILE A 1 214 ? 18.666 -51.893 -31.962 1.00 38.22 214 ILE A C 1
ATOM 1695 O O . ILE A 1 214 ? 17.459 -51.695 -32.109 1.00 38.22 214 ILE A O 1
ATOM 1699 N N . ASP A 1 215 ? 19.408 -52.537 -32.858 1.00 42.88 215 ASP A N 1
ATOM 1700 C CA . ASP A 1 215 ? 18.892 -53.183 -34.062 1.00 42.88 215 ASP A CA 1
ATOM 1701 C C . ASP A 1 215 ? 18.157 -54.482 -33.687 1.00 42.88 215 ASP A C 1
ATOM 1703 O O . ASP A 1 215 ? 18.762 -55.454 -33.234 1.00 42.88 215 ASP A O 1
ATOM 1707 N N . ILE A 1 216 ? 16.831 -54.496 -33.848 1.00 41.16 216 ILE A N 1
ATOM 1708 C CA . ILE A 1 216 ? 15.955 -55.619 -33.468 1.00 41.16 216 ILE A CA 1
ATOM 1709 C C . ILE A 1 216 ? 16.000 -56.765 -34.511 1.00 41.16 216 ILE A C 1
ATOM 1711 O O . ILE A 1 216 ? 15.367 -57.798 -34.318 1.00 41.16 216 ILE A O 1
ATOM 1715 N N . ASN A 1 217 ? 16.807 -56.670 -35.576 1.00 47.03 217 ASN A N 1
ATOM 1716 C CA . ASN A 1 217 ? 16.927 -57.731 -36.591 1.00 47.03 217 ASN A CA 1
ATOM 1717 C C . ASN A 1 217 ? 18.100 -58.713 -36.388 1.00 47.03 217 ASN A C 1
ATOM 1719 O O . ASN A 1 217 ? 18.441 -59.446 -37.311 1.00 47.03 217 ASN A O 1
ATOM 1723 N N . THR A 1 218 ? 18.701 -58.789 -35.196 1.00 48.75 218 THR A N 1
ATOM 1724 C CA . THR A 1 218 ? 19.802 -59.738 -34.895 1.00 48.75 218 THR A CA 1
ATOM 1725 C C . THR A 1 218 ? 19.432 -60.883 -33.939 1.00 48.75 218 THR A C 1
ATOM 1727 O O . THR A 1 218 ? 20.309 -61.472 -33.317 1.00 48.75 218 THR A O 1
ATOM 1730 N N . LEU A 1 219 ? 18.148 -61.250 -33.827 1.00 39.19 219 LEU A N 1
ATOM 1731 C CA . LEU A 1 219 ? 17.702 -62.357 -32.956 1.00 39.19 219 LEU A CA 1
ATOM 1732 C C . LEU A 1 219 ? 16.681 -63.316 -33.597 1.00 39.19 219 LEU A C 1
ATOM 1734 O O . LEU A 1 219 ? 15.842 -63.895 -32.910 1.00 39.19 219 LEU A O 1
ATOM 1738 N N . LEU A 1 220 ? 16.790 -63.523 -34.909 1.00 45.12 220 LEU A N 1
ATOM 1739 C CA . LEU A 1 220 ? 16.252 -64.704 -35.588 1.00 45.12 220 LEU A CA 1
ATOM 1740 C C . LEU A 1 220 ? 17.299 -65.250 -36.567 1.00 45.12 220 LEU A C 1
ATOM 1742 O O . LEU A 1 220 ? 17.217 -64.992 -37.763 1.00 45.12 220 LEU A O 1
ATOM 1746 N N . ASP A 1 221 ? 18.309 -65.914 -35.999 1.00 43.44 221 ASP A N 1
ATOM 1747 C CA . ASP A 1 221 ? 18.925 -67.176 -36.454 1.00 43.44 221 ASP A CA 1
ATOM 1748 C C . ASP A 1 221 ? 19.891 -67.693 -35.370 1.00 43.44 221 ASP A C 1
ATOM 1750 O O . ASP A 1 221 ? 20.735 -66.900 -34.886 1.00 43.44 221 ASP A O 1
#

Sequence (221 aa):
MELSRISVDERLPEDVIWNTFNADLPKIMGAIFNTLSAAITRRQNLQLEKVGRMADFSYWGYAIAEAMGKNGQEFLDAYLDNQNRVNEEALASNPIATAVMALMRRNYKWSSSVSRLLYKLELVAGDEQINTHQKIWPADANVLSKRLKEVKSNLEEIGIQYEIRHAGDYKKIIITNVKNEKTGQIIEDDPKKTMTNTPLSGFGTTEALSTEAIDINTLLD

pLDDT: mean 80.42, std 19.5, range [24.62, 97.88]

Organism: NCBI:txid52694

Foldseek 3Di:
DDDDDDDPVRDDDPVVVVVVCVVCVVVVVVVVVQLQVQLVVVLVPDDDPDAPPPRVCLSSQLSSCVSVVHHSVVSNVVVNVVVVVVLVVVCLVQLLSVLVCQVCVQAQKAKEFLQVVLLSSVLSCVVVVRDCVDPQRDPGSVSSVVSCVVCQVSCVVQQKHKDWDDDDPGIMMMIGRPVCNPGHHHYYDYHPPDPDPDRCPPPDDDDDDDDPDPDPPPPDD

Secondary structure (DSSP, 8-state):
-PPPPPPSTT---HHHHHHHHHHHHHHHHHHHHHHHHHHHHHHTT---S---SSHHHHHHHHHHHHHTTS-HHHHHHHHHHHHHHHHHHHHHH-HHHHHHHHHHSSEEEEEEEHHHHHHHHHHHHHHTT--TTSTTS-SSHHHHHHHHHHTHHHHHHTTEEEEEEEETTEEEEEEEEGGGTTTPEEEE--TT----------SPP----------TTSS--